Protein AF-0000000087789533 (afdb_homodimer)

pLDDT: mean 82.29, std 18.06, range [19.17, 97.5]

Organism: NCBI:txid27350

Structure (mmCIF, N/CA/C/O backbone):
data_AF-0000000087789533-model_v1
#
loop_
_entity.id
_entity.type
_entity.pdbx_description
1 polymer 'Uncharacterized protein'
#
loop_
_atom_site.group_PDB
_atom_site.id
_atom_site.type_symbol
_atom_site.label_atom_id
_atom_site.label_alt_id
_atom_site.label_comp_id
_atom_site.label_asym_id
_atom_site.label_entity_id
_atom_site.label_seq_id
_atom_site.pdbx_PDB_ins_code
_atom_site.Cartn_x
_atom_site.Cartn_y
_atom_site.Cartn_z
_atom_site.occupancy
_atom_site.B_iso_or_equiv
_atom_site.auth_seq_id
_atom_site.auth_comp_id
_atom_site.auth_asym_id
_atom_site.auth_atom_id
_atom_site.pdbx_PDB_model_num
ATOM 1 N N . MET A 1 1 ? -17.75 6.32 -23.453 1 20.95 1 MET A N 1
ATOM 2 C CA . MET A 1 1 ? -16.672 5.574 -22.828 1 20.95 1 MET A CA 1
ATOM 3 C C . MET A 1 1 ? -16.219 6.242 -21.547 1 20.95 1 MET A C 1
ATOM 5 O O . MET A 1 1 ? -15.828 7.414 -21.547 1 20.95 1 MET A O 1
ATOM 9 N N . GLU A 1 2 ? -17.062 6.059 -20.5 1 22.69 2 GLU A N 1
ATOM 10 C CA . GLU A 1 2 ? -17.016 6.703 -19.203 1 22.69 2 GLU A CA 1
ATOM 11 C C . GLU A 1 2 ? -15.68 6.465 -18.516 1 22.69 2 GLU A C 1
ATOM 13 O O . GLU A 1 2 ? -15.195 5.332 -18.453 1 22.69 2 GLU A O 1
ATOM 18 N N . PHE A 1 3 ? -14.867 7.316 -18.875 1 24.89 3 PHE A N 1
ATOM 19 C CA . PHE A 1 3 ? -13.617 7.277 -18.125 1 24.89 3 PHE A CA 1
ATOM 20 C C . PHE A 1 3 ? -13.891 7.16 -16.625 1 24.89 3 PHE A C 1
ATOM 22 O O . PHE A 1 3 ? -14.5 8.055 -16.031 1 24.89 3 PHE A O 1
ATOM 29 N N . LEU A 1 4 ? -14.625 6.125 -16.25 1 28.64 4 LEU A N 1
ATOM 30 C CA . LEU A 1 4 ? -14.828 5.906 -14.812 1 28.64 4 LEU A CA 1
ATOM 31 C 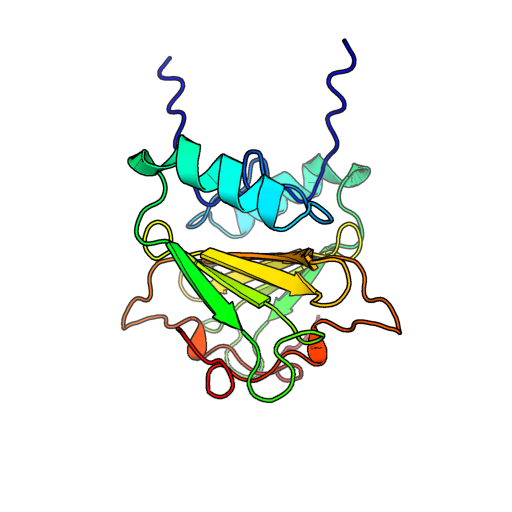C . LEU A 1 4 ? -13.547 6.172 -14.039 1 28.64 4 LEU A C 1
ATOM 33 O O . LEU A 1 4 ? -12.531 5.5 -14.25 1 28.64 4 LEU A O 1
ATOM 37 N N . LEU A 1 5 ? -13.219 7.371 -14.039 1 30.09 5 LEU A N 1
ATOM 38 C CA . LEU A 1 5 ? -12.211 7.762 -13.055 1 30.09 5 LEU A CA 1
ATOM 39 C C . LEU A 1 5 ? -12.336 6.918 -11.789 1 30.09 5 LEU A C 1
ATOM 41 O O . LEU A 1 5 ? -13.273 7.09 -11.016 1 30.09 5 LEU A O 1
ATOM 45 N N . ASN A 1 6 ? -12.688 5.652 -11.914 1 34.53 6 ASN A N 1
ATOM 46 C CA . ASN A 1 6 ? -12.875 5.047 -10.602 1 34.53 6 ASN A CA 1
ATOM 47 C C . ASN A 1 6 ? -11.742 5.414 -9.648 1 34.53 6 ASN A C 1
ATOM 49 O O . ASN A 1 6 ? -10.578 5.172 -9.938 1 34.53 6 ASN A O 1
ATOM 53 N N . PRO A 1 7 ? -11.719 6.543 -9.102 1 39.47 7 PRO A N 1
ATOM 54 C CA . PRO A 1 7 ? -10.789 6.926 -8.039 1 39.47 7 PRO A CA 1
ATOM 55 C C . PRO A 1 7 ? -10.062 5.727 -7.426 1 39.47 7 PRO A C 1
ATOM 57 O O . PRO A 1 7 ? -9.555 5.812 -6.305 1 39.47 7 PRO A O 1
ATOM 60 N N . GLY A 1 8 ? -10.25 4.523 -7.934 1 41.25 8 GLY A N 1
ATOM 61 C CA . GLY A 1 8 ? -9.969 3.232 -7.324 1 41.25 8 GLY A CA 1
ATOM 62 C C . GLY A 1 8 ? -8.516 3.064 -6.922 1 41.25 8 GLY A C 1
ATOM 63 O O . GLY A 1 8 ? -7.648 3.82 -7.367 1 41.25 8 GLY A O 1
ATOM 64 N N . HIS A 1 9 ? -8.336 2.516 -5.805 1 51.09 9 HIS A N 1
ATOM 65 C CA . HIS A 1 9 ? -7.316 1.866 -4.992 1 51.09 9 HIS A CA 1
ATOM 66 C C . HIS A 1 9 ? -6.492 0.885 -5.816 1 51.09 9 HIS A C 1
ATOM 68 O O . HIS A 1 9 ? -6.77 -0.316 -5.824 1 51.09 9 HIS A O 1
ATOM 74 N N . SER A 1 10 ? -5.941 1.435 -6.992 1 57.19 10 SER A N 1
ATOM 75 C CA . SER A 1 10 ? -5.199 0.506 -7.84 1 57.19 10 SER A CA 1
ATOM 76 C C . SER A 1 10 ? -3.725 0.889 -7.922 1 57.19 10 SER A C 1
ATOM 78 O O . SER A 1 10 ? -3.367 2.049 -7.711 1 57.19 10 SER A O 1
ATOM 80 N N . LEU A 1 11 ? -2.932 -0.009 -7.734 1 64.94 11 LEU A N 1
ATOM 81 C CA . LEU A 1 11 ? -1.551 0.104 -8.195 1 64.94 11 LEU A CA 1
ATOM 82 C C . LEU A 1 11 ? -1.441 -0.226 -9.68 1 64.94 11 LEU A C 1
ATOM 84 O O . LEU A 1 11 ? -1.339 -1.396 -10.047 1 64.94 11 LEU A O 1
ATOM 88 N N . GLY A 1 12 ? -1.402 0.784 -10.484 1 72.38 12 GLY A N 1
ATOM 89 C CA . GLY A 1 12 ? -1.452 0.501 -11.914 1 72.38 12 GLY A CA 1
ATOM 90 C C . GLY A 1 12 ? -2.736 -0.184 -12.336 1 72.38 12 GLY A C 1
ATOM 91 O O . GLY A 1 12 ? -3.832 0.295 -12.039 1 72.38 12 GLY A O 1
ATOM 92 N N . PRO A 1 13 ? -2.541 -1.325 -13.055 1 80 13 PRO A N 1
ATOM 93 C CA . PRO A 1 13 ? -3.697 -2.082 -13.547 1 80 13 PRO A CA 1
ATOM 94 C C . PRO A 1 13 ? -4.293 -3 -12.477 1 80 13 PRO A C 1
ATOM 96 O O . PRO A 1 13 ? -5.336 -3.617 -12.703 1 80 13 PRO A O 1
ATOM 99 N N . ILE A 1 14 ? -3.727 -3.076 -11.359 1 88.19 14 ILE A N 1
ATOM 100 C CA . ILE A 1 14 ? -4.156 -4 -10.312 1 88.19 14 ILE A CA 1
ATOM 101 C C . ILE A 1 14 ? -5.133 -3.299 -9.375 1 88.19 14 ILE A C 1
ATOM 103 O O . ILE A 1 14 ? -4.844 -2.217 -8.859 1 88.19 14 ILE A O 1
ATOM 107 N N . LYS A 1 15 ? -6.23 -3.986 -9.094 1 87.12 15 LYS A N 1
ATOM 108 C CA . LYS A 1 15 ? -7.285 -3.404 -8.273 1 87.12 15 LYS A CA 1
ATOM 109 C C . LYS A 1 15 ? -7.562 -4.266 -7.043 1 87.12 15 LYS A C 1
ATOM 111 O O . LYS A 1 15 ? -7.457 -5.496 -7.105 1 87.12 15 LYS A O 1
ATOM 116 N N . LEU A 1 16 ? -7.973 -3.578 -5.934 1 90.44 16 LEU A N 1
ATOM 117 C CA . LEU A 1 16 ? -8.398 -4.32 -4.754 1 90.44 16 LEU A CA 1
ATOM 118 C C . LEU A 1 16 ? -9.57 -5.242 -5.09 1 90.44 16 LEU A C 1
ATOM 120 O O . LEU A 1 16 ? -10.406 -4.906 -5.93 1 90.44 16 LEU A O 1
ATOM 124 N N . GLY A 1 17 ? -9.578 -6.305 -4.473 1 90.88 17 GLY A N 1
ATOM 125 C CA . GLY A 1 17 ? -10.625 -7.273 -4.73 1 90.88 17 GLY A CA 1
ATOM 126 C C . GLY A 1 17 ? -10.336 -8.172 -5.918 1 90.88 17 GLY A C 1
ATOM 127 O O . GLY A 1 17 ? -11.047 -9.141 -6.16 1 90.88 17 GLY A O 1
ATOM 128 N N . SER A 1 18 ? -9.344 -7.891 -6.703 1 93.31 18 SER A N 1
ATOM 129 C CA . SER A 1 18 ? -8.953 -8.734 -7.828 1 93.31 18 SER A CA 1
ATOM 130 C C . SER A 1 18 ? -8.531 -10.125 -7.352 1 93.31 18 SER A C 1
ATOM 132 O O . SER A 1 18 ? -8.078 -10.289 -6.219 1 93.31 18 SER A O 1
ATOM 134 N N . LEU A 1 19 ? -8.609 -11.109 -8.195 1 96.75 19 LEU A N 1
ATOM 135 C CA . LEU A 1 19 ? -8.227 -12.484 -7.883 1 96.75 19 LEU A CA 1
ATOM 136 C C . LEU A 1 19 ? -6.723 -12.68 -8.047 1 96.75 19 LEU A C 1
ATOM 138 O O . LEU A 1 19 ? -6.105 -12.07 -8.922 1 96.75 19 LEU A O 1
ATOM 142 N N . LEU A 1 20 ? -6.215 -13.562 -7.316 1 97.44 20 LEU A N 1
ATOM 143 C CA . LEU A 1 20 ? -4.781 -13.844 -7.355 1 97.44 20 LEU A CA 1
ATOM 144 C C . LEU A 1 20 ? -4.336 -14.18 -8.773 1 97.44 20 LEU A C 1
ATOM 146 O O . LEU A 1 20 ? -3.338 -13.641 -9.258 1 97.44 20 LEU A O 1
ATOM 150 N N . TRP A 1 21 ? -5.039 -15.07 -9.438 1 96.69 21 TRP A N 1
ATOM 151 C CA . TRP A 1 21 ? -4.621 -15.5 -10.766 1 96.69 21 TRP A CA 1
ATOM 152 C C . TRP A 1 21 ? -4.582 -14.32 -11.734 1 96.69 21 TRP A C 1
ATOM 154 O O . TRP A 1 21 ? -3.691 -14.234 -12.586 1 96.69 21 TRP A O 1
ATOM 164 N N . ASN A 1 22 ? -5.605 -13.422 -11.664 1 96.62 22 ASN A N 1
ATOM 165 C CA . ASN A 1 22 ? -5.613 -12.219 -12.5 1 96.62 22 ASN A CA 1
ATOM 166 C C . ASN A 1 22 ? -4.379 -11.359 -12.258 1 96.62 22 ASN A C 1
ATOM 168 O O . ASN A 1 22 ? -3.723 -10.93 -13.211 1 96.62 22 ASN A O 1
ATOM 172 N N . VAL A 1 23 ? -4.059 -11.156 -11 1 95.56 23 VAL A N 1
ATOM 173 C CA . VAL A 1 23 ? -2.92 -10.32 -10.633 1 95.56 23 VAL A CA 1
ATOM 174 C C . VAL A 1 23 ? -1.624 -10.984 -11.094 1 95.56 23 VAL A C 1
ATOM 176 O O . VAL A 1 23 ? -0.728 -10.312 -11.609 1 95.56 23 VAL A O 1
ATOM 179 N N . LEU A 1 24 ? -1.539 -12.281 -10.914 1 96.69 24 LEU A N 1
ATOM 180 C CA . LEU A 1 24 ? -0.353 -13 -11.367 1 96.69 24 LEU A CA 1
ATOM 181 C C . LEU A 1 24 ? -0.191 -12.875 -12.883 1 96.69 24 LEU A C 1
ATOM 183 O O . LEU A 1 24 ? 0.924 -12.703 -13.375 1 96.69 24 LEU A O 1
ATOM 187 N N . SER A 1 25 ? -1.293 -12.953 -13.602 1 96.5 25 SER A N 1
ATOM 188 C CA . SER A 1 25 ? -1.251 -12.812 -15.055 1 96.5 25 SER A CA 1
ATOM 189 C C . SER A 1 25 ? -0.737 -11.438 -15.469 1 96.5 25 SER A C 1
ATOM 191 O O . SER A 1 25 ? 0.073 -11.32 -16.391 1 96.5 25 SER A O 1
ATOM 193 N N . ILE A 1 26 ? -1.222 -10.43 -14.812 1 92.75 26 ILE A N 1
ATOM 194 C CA . ILE A 1 26 ? -0.792 -9.062 -15.07 1 92.75 26 ILE A CA 1
ATOM 195 C C . ILE A 1 26 ? 0.706 -8.93 -14.805 1 92.75 26 ILE A C 1
ATOM 197 O O . ILE A 1 26 ? 1.441 -8.359 -15.609 1 92.75 26 ILE A O 1
ATOM 201 N N . LEU A 1 27 ? 1.169 -9.453 -13.664 1 92.94 27 LEU A N 1
ATOM 202 C CA . LEU A 1 27 ? 2.568 -9.344 -13.266 1 92.94 27 LEU A CA 1
ATOM 203 C C . LEU A 1 27 ? 3.471 -10.109 -14.227 1 92.94 27 LEU A C 1
ATOM 205 O O . LEU A 1 27 ? 4.594 -9.688 -14.5 1 92.94 27 LEU A O 1
ATOM 209 N N . ARG A 1 28 ? 2.963 -11.266 -14.648 1 94.44 28 ARG A N 1
ATOM 210 C CA . ARG A 1 28 ? 3.715 -12.047 -15.633 1 94.44 28 ARG A CA 1
ATOM 211 C C . ARG A 1 28 ? 3.898 -11.258 -16.922 1 94.44 28 ARG A C 1
ATOM 213 O O . ARG A 1 28 ? 4.953 -11.336 -17.562 1 94.44 28 ARG A O 1
ATOM 220 N N . ALA A 1 29 ? 2.889 -10.555 -17.328 1 93 29 ALA A N 1
ATOM 221 C CA . ALA A 1 29 ? 2.957 -9.734 -18.547 1 93 29 ALA A CA 1
ATOM 222 C C . ALA A 1 29 ? 3.844 -8.508 -18.328 1 93 29 ALA A C 1
ATOM 224 O O . ALA A 1 29 ? 4.41 -7.965 -19.266 1 93 29 ALA A O 1
ATOM 225 N N . ALA A 1 30 ? 3.943 -8.102 -17.094 1 89.69 30 ALA A N 1
ATOM 226 C CA . ALA A 1 30 ? 4.707 -6.906 -16.734 1 89.69 30 ALA A CA 1
ATOM 227 C C . ALA A 1 30 ? 6.102 -7.273 -16.234 1 89.69 30 ALA A C 1
ATOM 229 O O . ALA A 1 30 ? 6.633 -6.629 -15.328 1 89.69 30 ALA A O 1
ATOM 230 N N . GLN A 1 31 ? 6.711 -8.25 -16.734 1 89.81 31 GLN A N 1
ATOM 231 C CA . GLN A 1 31 ? 7.984 -8.766 -16.25 1 89.81 31 GLN A CA 1
ATOM 232 C C . GLN A 1 31 ? 9.102 -7.734 -16.422 1 89.81 31 GLN A C 1
ATOM 234 O O . GLN A 1 31 ? 10.078 -7.742 -15.672 1 89.81 31 GLN A O 1
ATOM 239 N N . ALA A 1 32 ? 8.992 -6.871 -17.344 1 88.5 32 ALA A N 1
ATOM 240 C CA . ALA A 1 32 ? 10 -5.844 -17.594 1 88.5 32 ALA A CA 1
ATOM 241 C C . ALA A 1 32 ? 9.992 -4.785 -16.5 1 88.5 32 ALA A C 1
ATOM 243 O O . ALA A 1 32 ? 11.023 -4.184 -16.203 1 88.5 32 ALA A O 1
ATOM 244 N N . THR A 1 33 ? 8.883 -4.559 -15.852 1 84.44 33 THR A N 1
ATOM 245 C CA . THR A 1 33 ? 8.734 -3.471 -14.891 1 84.44 33 THR A CA 1
ATOM 246 C C . THR A 1 33 ? 8.703 -4.016 -13.461 1 84.44 33 THR A C 1
ATOM 248 O O . THR A 1 33 ? 9.055 -3.307 -12.516 1 84.44 33 THR A O 1
ATOM 251 N N . CYS A 1 34 ? 8.32 -5.219 -13.375 1 88.19 34 CYS A N 1
ATOM 252 C CA . CYS A 1 34 ? 8.273 -5.879 -12.078 1 88.19 34 CYS A CA 1
ATOM 253 C C . CYS A 1 34 ? 9.156 -7.117 -12.062 1 88.19 34 CYS A C 1
ATOM 255 O O . CYS A 1 34 ? 8.875 -8.094 -12.758 1 88.19 34 CYS A O 1
ATOM 257 N N . LYS A 1 35 ? 10.094 -7.008 -11.273 1 89.88 35 LYS A N 1
ATOM 258 C CA . LYS A 1 35 ? 11.031 -8.125 -11.227 1 89.88 35 LYS A CA 1
ATOM 259 C C . LYS A 1 35 ? 10.969 -8.844 -9.883 1 89.88 35 LYS A C 1
ATOM 261 O O . LYS A 1 35 ? 10.648 -8.234 -8.859 1 89.88 35 LYS A O 1
ATOM 266 N N . HIS A 1 36 ? 11.273 -10.094 -9.844 1 91.62 36 HIS A N 1
ATOM 267 C CA . HIS A 1 36 ? 11.43 -10.938 -8.664 1 91.62 36 HIS A CA 1
ATOM 268 C C . HIS A 1 36 ? 10.141 -11 -7.852 1 91.62 36 HIS A C 1
ATOM 270 O O . HIS A 1 36 ? 10.094 -10.508 -6.719 1 91.62 36 HIS A O 1
ATOM 276 N N . VAL A 1 37 ? 9.227 -11.523 -8.438 1 93 37 VAL A N 1
ATOM 277 C CA . VAL A 1 37 ? 7.93 -11.711 -7.789 1 93 37 VAL A CA 1
ATOM 278 C C . VAL A 1 37 ? 7.93 -13.016 -7 1 93 37 VAL A C 1
ATOM 280 O O . VAL A 1 37 ? 8.219 -14.078 -7.551 1 93 37 VAL A O 1
ATOM 283 N N . GLN A 1 38 ? 7.688 -12.984 -5.699 1 94.31 38 GLN A N 1
ATOM 284 C CA . GLN A 1 38 ? 7.629 -14.156 -4.828 1 94.31 38 GLN A CA 1
ATOM 285 C C . GLN A 1 38 ? 6.246 -14.312 -4.207 1 94.31 38 GLN A C 1
ATOM 287 O O . GLN A 1 38 ? 5.617 -13.32 -3.816 1 94.31 38 GLN A O 1
ATOM 292 N N . LEU A 1 39 ? 5.812 -15.438 -4.141 1 94.69 39 LEU A N 1
ATOM 293 C CA . LEU A 1 39 ? 4.523 -15.766 -3.533 1 94.69 39 LEU A CA 1
ATOM 294 C C . LEU A 1 39 ? 4.711 -16.547 -2.24 1 94.69 39 LEU A C 1
ATOM 296 O O . LEU A 1 39 ? 5.438 -17.547 -2.217 1 94.69 39 LEU A O 1
ATOM 300 N N . PHE A 1 40 ? 4.098 -16.125 -1.114 1 94.06 40 PHE A N 1
ATOM 301 C CA . PHE A 1 40 ? 4.18 -16.766 0.196 1 94.06 40 PHE A CA 1
ATOM 302 C C . PHE A 1 40 ? 2.797 -17.172 0.689 1 94.06 40 PHE A C 1
ATOM 304 O O . PHE A 1 40 ? 1.805 -16.5 0.393 1 94.06 40 PHE A O 1
ATOM 311 N N . TRP A 1 41 ? 2.83 -18.234 1.414 1 91.5 41 TRP A N 1
ATOM 312 C CA . TRP A 1 41 ? 1.604 -18.703 2.057 1 91.5 41 TRP A CA 1
ATOM 313 C C . TRP A 1 41 ? 1.729 -18.641 3.576 1 91.5 41 TRP A C 1
ATOM 315 O O . TRP A 1 41 ? 2.824 -18.797 4.121 1 91.5 41 TRP A O 1
ATOM 325 N N . GLU A 1 42 ? 0.605 -18.281 4.211 1 89.38 42 GLU A N 1
ATOM 326 C CA . GLU A 1 42 ? 0.594 -18.328 5.672 1 89.38 42 GLU A CA 1
ATOM 327 C C . GLU A 1 42 ? 0.901 -19.719 6.184 1 89.38 42 GLU A C 1
ATOM 329 O O . GLU A 1 42 ? 0.304 -20.703 5.73 1 89.38 42 GLU A O 1
ATOM 334 N N . ALA A 1 43 ? 1.81 -19.719 7.18 1 85.62 43 ALA A N 1
ATOM 335 C CA . ALA A 1 43 ? 2.191 -21.016 7.727 1 85.62 43 ALA A CA 1
ATOM 336 C C . ALA A 1 43 ? 1.021 -21.672 8.461 1 85.62 43 ALA A C 1
ATOM 338 O O . ALA A 1 43 ? 0.279 -21 9.18 1 85.62 43 ALA A O 1
ATOM 339 N N . GLY A 1 44 ? 0.744 -22.859 8.305 1 82.12 44 GLY A N 1
ATOM 340 C CA . GLY A 1 44 ? -0.242 -23.625 9.047 1 82.12 44 GLY A CA 1
ATOM 341 C C . GLY A 1 44 ? -1.602 -23.672 8.375 1 82.12 44 GLY A C 1
ATOM 342 O O . GLY A 1 44 ? -2.416 -24.547 8.648 1 82.12 44 GLY A O 1
ATOM 343 N N . LYS A 1 45 ? -1.994 -22.641 7.625 1 84.38 45 LYS A N 1
ATOM 344 C CA . LYS A 1 45 ? -3.275 -22.594 6.926 1 84.38 45 LYS A CA 1
ATOM 345 C C . LYS A 1 45 ? -3.082 -22.281 5.445 1 84.38 45 LYS A C 1
ATOM 347 O O . LYS A 1 45 ? -3.598 -21.297 4.938 1 84.38 45 LYS A O 1
ATOM 352 N N . PRO A 1 46 ? -2.496 -23.188 4.691 1 80.56 46 PRO A N 1
ATOM 353 C CA . PRO A 1 46 ? -2.139 -22.891 3.305 1 80.56 46 PRO A CA 1
ATOM 354 C C . PRO A 1 46 ? -3.357 -22.797 2.389 1 80.56 46 PRO A C 1
ATOM 356 O O . PRO A 1 46 ? -3.318 -22.078 1.38 1 80.56 46 PRO A O 1
ATOM 359 N N . ALA A 1 47 ? -4.348 -23.5 2.781 1 82.12 47 ALA A N 1
ATOM 360 C CA . ALA A 1 47 ? -5.508 -23.531 1.892 1 82.12 47 ALA A CA 1
ATOM 361 C C . ALA A 1 47 ? -6.457 -22.375 2.188 1 82.12 47 ALA A C 1
ATOM 363 O O . ALA A 1 47 ? -7.191 -21.922 1.304 1 82.12 47 ALA A O 1
ATOM 364 N N . THR A 1 48 ? -6.426 -21.828 3.414 1 89.44 48 THR A N 1
ATOM 365 C CA . THR A 1 48 ? -7.449 -20.875 3.811 1 89.44 48 THR A CA 1
ATOM 366 C C . THR A 1 48 ? -6.809 -19.594 4.355 1 89.44 48 THR A C 1
ATOM 368 O O . THR A 1 48 ? -7.488 -18.578 4.539 1 89.44 48 THR A O 1
ATOM 371 N N . GLY A 1 49 ? -5.59 -19.719 4.531 1 91.19 49 GLY A N 1
ATOM 372 C CA . GLY A 1 49 ? -4.895 -18.578 5.117 1 91.19 49 GLY A CA 1
ATOM 373 C C . GLY A 1 49 ? -4.535 -17.516 4.098 1 91.19 49 GLY A C 1
ATOM 374 O O . GLY A 1 49 ? -4.871 -17.641 2.918 1 91.19 49 GLY A O 1
ATOM 375 N N . TYR A 1 50 ? -3.871 -16.469 4.562 1 93.62 50 TYR A N 1
ATOM 376 C CA . TYR A 1 50 ? -3.49 -15.352 3.705 1 93.62 50 TYR A CA 1
ATOM 377 C C . TYR A 1 50 ? -2.387 -15.758 2.736 1 93.62 50 TYR A C 1
ATOM 379 O O . TYR A 1 50 ? -1.607 -16.672 3.021 1 93.62 50 TYR A O 1
ATOM 387 N N . LEU A 1 51 ? -2.373 -15.172 1.58 1 94.75 51 LEU A N 1
ATOM 388 C CA . LEU A 1 51 ? -1.298 -15.258 0.598 1 94.75 51 LEU A CA 1
ATOM 389 C C . LEU A 1 51 ? -0.607 -13.906 0.428 1 94.75 51 LEU A C 1
ATOM 391 O O . LEU A 1 51 ? -1.271 -12.875 0.347 1 94.75 51 LEU A O 1
ATOM 395 N N . LEU A 1 52 ? 0.631 -13.961 0.463 1 95.19 52 LEU A N 1
ATOM 396 C CA . LEU A 1 52 ? 1.406 -12.734 0.342 1 95.19 52 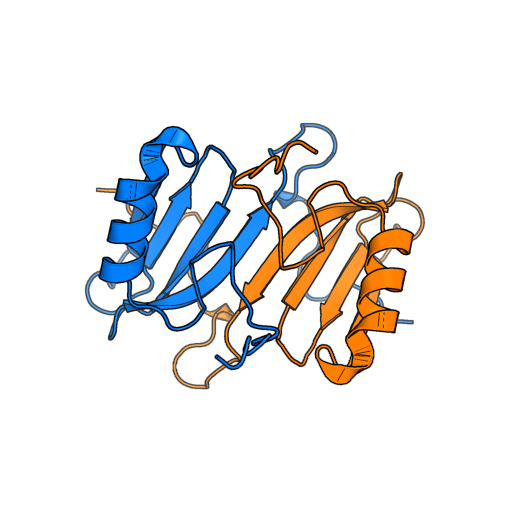LEU A CA 1
ATOM 397 C C . LEU A 1 52 ? 2.287 -12.766 -0.903 1 95.19 52 LEU A C 1
ATOM 399 O O . LEU A 1 52 ? 3.084 -13.688 -1.081 1 95.19 52 LEU A O 1
ATOM 403 N N . LEU A 1 53 ? 2.125 -11.82 -1.784 1 95.31 53 LEU A N 1
ATOM 404 C CA . LEU A 1 53 ? 2.973 -11.633 -2.957 1 95.31 53 LEU A CA 1
ATOM 405 C C . LEU A 1 53 ? 3.926 -10.461 -2.76 1 95.31 53 LEU A C 1
ATOM 407 O O . LEU A 1 53 ? 3.498 -9.367 -2.398 1 95.31 53 LEU A O 1
ATOM 411 N N . ILE A 1 54 ? 5.172 -10.625 -2.947 1 93.25 54 ILE A N 1
ATOM 412 C CA . ILE A 1 54 ? 6.18 -9.594 -2.74 1 93.25 54 ILE A CA 1
ATOM 413 C C . ILE A 1 54 ? 6.984 -9.391 -4.02 1 93.25 54 ILE A C 1
ATOM 415 O O . ILE A 1 54 ? 7.395 -10.359 -4.664 1 93.25 54 ILE A O 1
ATOM 419 N N . THR A 1 55 ? 7.121 -8.195 -4.406 1 91.56 55 THR A N 1
ATOM 420 C CA . THR A 1 55 ? 8.031 -7.848 -5.492 1 91.56 55 THR A CA 1
ATOM 421 C C . THR A 1 55 ? 9.242 -7.082 -4.961 1 91.56 55 THR A C 1
ATOM 423 O O . THR A 1 55 ? 9.133 -6.348 -3.977 1 91.56 55 THR A O 1
ATOM 426 N N . THR A 1 56 ? 10.391 -7.234 -5.508 1 89.12 56 THR A N 1
ATOM 427 C CA . THR A 1 56 ? 11.609 -6.582 -5.043 1 89.12 56 THR A CA 1
ATOM 428 C C . THR A 1 56 ? 11.859 -5.289 -5.816 1 89.12 56 THR A C 1
ATOM 430 O O . THR A 1 56 ? 12.375 -4.316 -5.262 1 89.12 56 THR A O 1
ATOM 433 N N . SER A 1 57 ? 11.445 -5.316 -7.137 1 85.94 57 SER A N 1
ATOM 434 C CA . SER A 1 57 ? 11.664 -4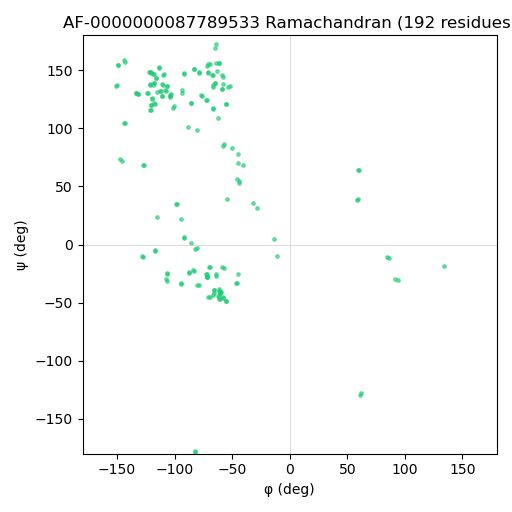.152 -7.984 1 85.94 57 SER A CA 1
ATOM 435 C C . SER A 1 57 ? 10.508 -3.941 -8.953 1 85.94 57 SER A C 1
ATOM 437 O O . SER A 1 57 ? 10.406 -4.629 -9.969 1 85.94 57 SER A O 1
ATOM 439 N N . PRO A 1 58 ? 9.773 -2.908 -8.508 1 83.19 58 PRO A N 1
ATOM 440 C CA . PRO A 1 58 ? 9.773 -2.09 -7.293 1 83.19 58 PRO A CA 1
ATOM 441 C C . PRO A 1 58 ? 9.312 -2.865 -6.059 1 83.19 58 PRO A C 1
ATOM 443 O O . PRO A 1 58 ? 8.625 -3.881 -6.188 1 83.19 58 PRO A O 1
ATOM 446 N N . PRO A 1 59 ? 9.742 -2.412 -4.867 1 89.06 59 PRO A N 1
ATOM 447 C CA . PRO A 1 59 ? 9.289 -3.096 -3.656 1 89.06 59 PRO A CA 1
ATOM 448 C C . PRO A 1 59 ? 7.789 -2.926 -3.41 1 89.06 59 PRO A C 1
ATOM 450 O O . PRO A 1 59 ? 7.316 -1.805 -3.213 1 89.06 59 PRO A O 1
ATOM 453 N N . ALA A 1 60 ? 7.105 -3.994 -3.434 1 91.12 60 ALA A N 1
ATOM 454 C CA . ALA A 1 60 ? 5.656 -3.963 -3.242 1 91.12 60 ALA A CA 1
ATOM 455 C C . ALA A 1 60 ? 5.164 -5.242 -2.568 1 91.12 60 ALA A C 1
ATOM 457 O O . ALA A 1 60 ? 5.82 -6.285 -2.652 1 91.12 60 ALA A O 1
ATOM 458 N N . ARG A 1 61 ? 4.051 -5.082 -1.913 1 92.94 61 ARG A N 1
ATOM 459 C CA . ARG A 1 61 ? 3.404 -6.211 -1.254 1 92.94 61 ARG A CA 1
ATOM 460 C C . ARG A 1 61 ? 1.912 -6.246 -1.561 1 92.94 61 ARG A C 1
ATOM 462 O O . ARG A 1 61 ? 1.227 -5.227 -1.445 1 92.94 61 ARG A O 1
ATOM 469 N N . LEU A 1 62 ? 1.46 -7.371 -1.947 1 94.5 62 LEU A N 1
ATOM 470 C CA . LEU A 1 62 ? 0.047 -7.625 -2.207 1 94.5 62 LEU A CA 1
ATOM 471 C C . LEU A 1 62 ? -0.477 -8.75 -1.32 1 94.5 62 LEU A C 1
ATOM 473 O O . LEU A 1 62 ? 0.026 -9.875 -1.373 1 94.5 62 LEU A O 1
ATOM 477 N N . LEU A 1 63 ? -1.466 -8.438 -0.517 1 94.56 63 LEU A N 1
ATOM 478 C CA . LEU A 1 63 ? -2.043 -9.406 0.402 1 94.56 63 LEU A CA 1
ATOM 479 C C . LEU A 1 63 ? -3.381 -9.922 -0.122 1 94.56 63 LEU A C 1
ATOM 481 O O . LEU A 1 63 ? -4.25 -9.133 -0.495 1 94.56 63 LEU A O 1
ATOM 485 N N . PHE A 1 64 ? -3.494 -11.242 -0.146 1 94.88 64 PHE A N 1
ATOM 486 C CA . PHE A 1 64 ? -4.727 -11.875 -0.601 1 94.88 64 PHE A CA 1
ATOM 487 C C . PHE A 1 64 ? -5.348 -12.711 0.511 1 94.88 64 PHE A C 1
ATOM 489 O O . PHE A 1 64 ? -4.633 -13.312 1.313 1 94.88 64 PHE A O 1
ATOM 496 N N . GLU A 1 65 ? -6.645 -12.75 0.516 1 92.75 65 GLU A N 1
ATOM 497 C CA . GLU A 1 65 ? -7.32 -13.695 1.402 1 92.75 65 GLU A CA 1
ATOM 498 C C . GLU A 1 65 ? -7.309 -15.102 0.818 1 92.75 65 GLU A C 1
ATOM 500 O O . GLU A 1 65 ? -7.281 -15.273 -0.402 1 92.75 65 GLU A O 1
ATOM 505 N N . GLY A 1 66 ? -7.25 -16.078 1.57 1 92.69 66 GLY A N 1
ATOM 506 C CA . GLY A 1 66 ? -7.004 -17.438 1.151 1 92.69 66 GLY A CA 1
ATOM 507 C C . GLY A 1 66 ? -8.227 -18.125 0.571 1 92.69 66 GLY A C 1
ATOM 508 O O . GLY A 1 66 ? -8.125 -18.922 -0.354 1 92.69 66 GLY A O 1
ATOM 509 N N . VAL A 1 67 ? -9.375 -17.859 1.037 1 91.38 67 VAL A N 1
ATOM 510 C CA . VAL A 1 67 ? -10.57 -18.625 0.678 1 91.38 67 VAL A CA 1
ATOM 511 C C . VAL A 1 67 ? -10.953 -18.328 -0.771 1 91.38 67 VAL A C 1
ATOM 513 O O . VAL A 1 67 ? -11.141 -19.25 -1.569 1 91.38 67 VAL A O 1
ATOM 516 N N . HIS A 1 68 ? -10.969 -17.141 -1.228 1 93.31 68 HIS A N 1
ATOM 5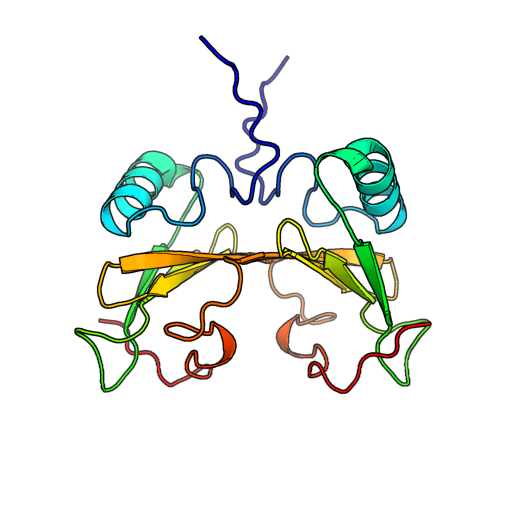17 C CA . HIS A 1 68 ? -11.359 -16.75 -2.578 1 93.31 68 HIS A CA 1
ATOM 518 C C . HIS A 1 68 ? -10.188 -16.109 -3.328 1 93.31 68 HIS A C 1
ATOM 520 O O . HIS A 1 68 ? -10.336 -15.711 -4.484 1 93.31 68 HIS A O 1
ATOM 526 N N . GLN A 1 69 ? -9 -15.953 -2.469 1 94.69 69 GLN A N 1
ATOM 527 C CA . GLN A 1 69 ? -7.758 -15.453 -3.049 1 94.69 69 GLN A CA 1
ATOM 528 C C . GLN A 1 69 ? -7.957 -14.078 -3.678 1 94.69 69 GLN A C 1
ATOM 530 O O . GLN A 1 69 ? -7.477 -13.82 -4.785 1 94.69 69 GLN A O 1
ATOM 535 N N . ARG A 1 70 ? -8.727 -13.336 -3.008 1 94.5 70 ARG A N 1
ATOM 536 C CA . ARG A 1 70 ? -8.977 -11.961 -3.428 1 94.5 70 ARG A CA 1
ATOM 537 C C . ARG A 1 70 ? -7.996 -11 -2.766 1 94.5 70 ARG A C 1
ATOM 539 O O . ARG A 1 70 ? -7.633 -11.18 -1.602 1 94.5 70 ARG A O 1
ATOM 546 N N . LEU A 1 71 ? -7.668 -9.945 -3.531 1 94.25 71 LEU A N 1
ATOM 547 C CA . LEU A 1 71 ? -6.691 -8.953 -3.09 1 94.25 71 LEU A CA 1
ATOM 548 C C . LEU A 1 71 ? -7.27 -8.078 -1.982 1 94.25 71 LEU A C 1
ATOM 550 O O . LEU A 1 71 ? -8.328 -7.473 -2.15 1 94.25 71 LEU A O 1
ATOM 554 N N . LEU A 1 72 ? -6.59 -8.016 -0.857 1 93.31 72 LEU A N 1
ATOM 555 C CA . LEU A 1 72 ? -7.074 -7.285 0.308 1 93.31 72 LEU A CA 1
ATOM 556 C C . LEU A 1 72 ? -6.277 -6 0.511 1 93.31 72 LEU A C 1
ATOM 558 O O . LEU A 1 72 ? -6.805 -5.012 1.024 1 93.31 72 LEU A O 1
ATOM 562 N N . LEU A 1 73 ? -5.039 -6.051 0.104 1 93 73 LEU A N 1
ATOM 563 C CA . LEU A 1 73 ? -4.148 -4.941 0.422 1 93 73 LEU A CA 1
ATOM 564 C C . LEU A 1 73 ? -3.068 -4.789 -0.644 1 93 73 LEU A C 1
ATOM 566 O O . LEU A 1 73 ? -2.496 -5.781 -1.102 1 93 73 LEU A O 1
ATOM 570 N N . ILE A 1 74 ? -2.771 -3.611 -1.061 1 92.88 74 ILE A N 1
ATOM 571 C CA . ILE A 1 74 ? -1.664 -3.236 -1.934 1 92.88 74 ILE A CA 1
ATOM 572 C C . ILE A 1 74 ? -0.75 -2.25 -1.211 1 92.88 74 ILE A C 1
ATOM 574 O O . ILE A 1 74 ? -1.208 -1.223 -0.706 1 92.88 74 ILE A O 1
ATOM 578 N N . GLU A 1 75 ? 0.477 -2.568 -1.151 1 92.81 75 GLU A N 1
ATOM 579 C CA . GLU A 1 75 ? 1.458 -1.697 -0.512 1 92.81 75 GLU A CA 1
ATOM 580 C C . GLU A 1 75 ? 2.686 -1.505 -1.397 1 92.81 75 GLU A C 1
ATOM 582 O O . GLU A 1 75 ? 3.232 -2.475 -1.929 1 92.81 75 GLU A O 1
ATOM 587 N N . ALA A 1 76 ? 3.062 -0.303 -1.589 1 92 76 ALA A N 1
ATOM 588 C CA . ALA A 1 76 ? 4.312 0.072 -2.246 1 92 76 ALA A CA 1
ATOM 589 C C . ALA A 1 76 ? 5.184 0.922 -1.325 1 92 76 ALA A C 1
ATOM 591 O O . ALA A 1 76 ? 4.676 1.789 -0.609 1 92 76 ALA A O 1
ATOM 592 N N . HIS A 1 77 ? 6.434 0.632 -1.339 1 91.44 77 HIS A N 1
ATOM 593 C CA . HIS A 1 77 ? 7.301 1.401 -0.453 1 91.44 77 HIS A CA 1
ATOM 594 C C . HIS A 1 77 ? 8.656 1.659 -1.099 1 91.44 77 HIS A C 1
ATOM 596 O O . HIS A 1 77 ? 9.016 1.004 -2.08 1 91.44 77 HIS A O 1
ATOM 602 N N . GLN A 1 78 ? 9.242 2.645 -0.584 1 89.31 78 GLN A N 1
ATOM 603 C CA . GLN A 1 78 ? 10.594 2.934 -1.038 1 89.31 78 GLN A CA 1
ATOM 604 C C . GLN A 1 78 ? 11.562 1.837 -0.607 1 89.31 78 GLN A C 1
ATOM 606 O O . GLN A 1 78 ? 11.336 1.156 0.395 1 89.31 78 GLN A O 1
ATOM 611 N N . SER A 1 79 ? 12.516 1.626 -1.469 1 86.44 79 SER A N 1
ATOM 612 C CA . SER A 1 79 ? 13.547 0.671 -1.09 1 86.44 79 SER A CA 1
ATOM 613 C C . SER A 1 79 ? 14.156 1.02 0.266 1 86.44 79 SER A C 1
ATOM 615 O O . SER A 1 79 ? 14.328 2.195 0.591 1 86.44 79 SER A O 1
ATOM 617 N N . PRO A 1 80 ? 14.32 0.029 1.071 1 76.69 80 PRO A N 1
ATOM 618 C CA . PRO A 1 80 ? 14.875 0.279 2.406 1 76.69 80 PRO A CA 1
ATOM 619 C C . PRO A 1 80 ? 16.219 1.009 2.363 1 76.69 80 PRO A C 1
ATOM 621 O O . PRO A 1 80 ? 17.031 0.767 1.464 1 76.69 80 PRO A O 1
ATOM 624 N N . SER A 1 81 ? 16.266 2.137 2.963 1 78.44 81 SER A N 1
ATOM 625 C CA . SER A 1 81 ? 17.516 2.859 3.172 1 78.44 81 SER A CA 1
ATOM 626 C C . SER A 1 81 ? 17.953 2.789 4.629 1 78.44 81 SER A C 1
ATOM 628 O O . SER A 1 81 ? 17.125 2.682 5.531 1 78.44 81 SER A O 1
ATOM 630 N N . PRO A 1 82 ? 19.281 2.533 4.793 1 72.38 82 PRO A N 1
ATOM 631 C CA . PRO A 1 82 ? 19.781 2.418 6.168 1 72.38 82 PRO A CA 1
ATOM 632 C C . PRO A 1 82 ? 19.266 3.539 7.07 1 72.38 82 PRO A C 1
ATOM 634 O O . PRO A 1 82 ? 19.109 3.344 8.281 1 72.38 82 PRO A O 1
ATOM 637 N N . ASP A 1 83 ? 19.047 4.707 6.625 1 68.62 83 ASP A N 1
ATOM 638 C CA . ASP A 1 83 ? 18.703 5.871 7.438 1 68.62 83 ASP A CA 1
ATOM 639 C C . ASP A 1 83 ? 17.203 5.914 7.738 1 68.62 83 ASP A C 1
ATOM 641 O O . ASP A 1 83 ? 16.781 6.59 8.672 1 68.62 83 ASP A O 1
ATOM 645 N N . ARG A 1 84 ? 16.484 5.309 6.996 1 69.12 84 ARG A N 1
ATOM 646 C CA . ARG A 1 84 ? 15.047 5.418 7.191 1 69.12 84 ARG A CA 1
ATOM 647 C C . ARG A 1 84 ? 14.344 4.105 6.855 1 69.12 84 ARG A C 1
ATOM 649 O O . ARG A 1 84 ? 13.586 4.031 5.891 1 69.12 84 ARG A O 1
ATOM 656 N N . PRO A 1 85 ? 14.5 3.029 7.719 1 76.12 85 PRO A N 1
ATOM 657 C CA . PRO A 1 85 ? 13.781 1.78 7.461 1 76.12 85 PRO A CA 1
ATOM 658 C C . PRO A 1 85 ? 12.305 1.861 7.844 1 76.12 85 PRO A C 1
ATOM 660 O O . PRO A 1 85 ? 11.961 2.414 8.891 1 76.12 85 PRO A O 1
ATOM 663 N N . ILE A 1 86 ? 11.43 1.521 6.996 1 84.88 86 ILE A N 1
ATOM 664 C CA . ILE A 1 86 ? 9.992 1.507 7.266 1 84.88 86 ILE A CA 1
ATOM 665 C C . ILE A 1 86 ? 9.695 0.572 8.438 1 84.88 86 ILE A C 1
ATOM 667 O O . ILE A 1 86 ? 8.719 0.765 9.164 1 84.88 86 ILE A O 1
ATOM 671 N N . ALA A 1 87 ? 10.641 -0.286 8.688 1 77.44 87 ALA A N 1
ATOM 672 C CA . ALA A 1 87 ? 10.477 -1.266 9.758 1 77.44 87 ALA A CA 1
ATOM 673 C C . ALA A 1 87 ? 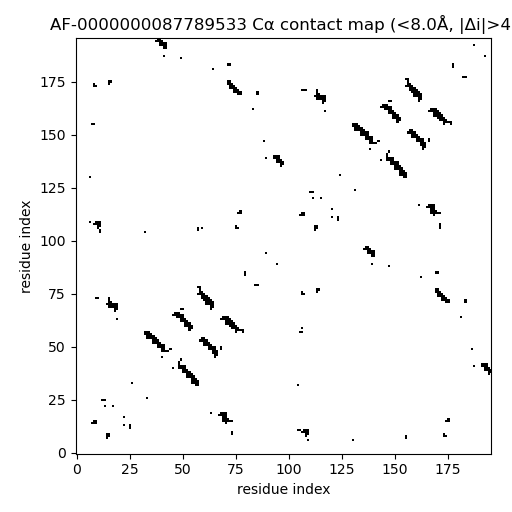10.523 -0.596 11.133 1 77.44 87 ALA A C 1
ATOM 675 O O . ALA A 1 87 ? 10.047 -1.158 12.117 1 77.44 87 ALA A O 1
ATOM 676 N N . THR A 1 88 ? 11.062 0.58 11.18 1 80.88 88 THR A N 1
ATOM 677 C CA . THR A 1 88 ? 11.211 1.271 12.453 1 80.88 88 THR A CA 1
ATOM 678 C C . THR A 1 88 ? 10.008 2.164 12.727 1 80.88 88 THR A C 1
ATOM 680 O O . THR A 1 88 ? 10.008 2.932 13.695 1 80.88 88 THR A O 1
ATOM 683 N N . CYS A 1 89 ? 9.047 2.123 11.969 1 84.25 89 CYS A N 1
ATOM 684 C CA . CYS A 1 89 ? 7.832 2.904 12.172 1 84.25 89 CYS A CA 1
ATOM 685 C C . CYS A 1 89 ? 7.109 2.469 13.438 1 84.25 89 CYS A C 1
ATOM 687 O O . CYS A 1 89 ? 6.992 1.273 13.711 1 84.25 89 CYS A O 1
ATOM 689 N N . PRO A 1 90 ? 6.617 3.381 14.164 1 78.56 90 PRO A N 1
ATOM 690 C CA . PRO A 1 90 ? 5.957 3.053 15.43 1 78.56 90 PRO A CA 1
ATOM 691 C C . PRO A 1 90 ? 4.711 2.191 15.234 1 78.56 90 PRO A C 1
ATOM 693 O O . PRO A 1 90 ? 4.102 2.211 14.164 1 78.56 90 PRO A O 1
ATOM 696 N N . ALA A 1 91 ? 4.473 1.356 16.281 1 75.5 91 ALA A N 1
ATOM 697 C CA . ALA A 1 91 ? 3.248 0.559 16.281 1 75.5 91 ALA A CA 1
ATOM 698 C C . ALA A 1 91 ? 2.012 1.449 16.359 1 75.5 91 ALA A C 1
ATOM 700 O O . ALA A 1 91 ? 2.115 2.635 16.688 1 75.5 91 ALA A O 1
ATOM 701 N N . LEU A 1 92 ? 0.924 0.664 16.109 1 67.12 92 LEU A N 1
ATOM 702 C CA . LEU A 1 92 ? -0.359 1.348 16.219 1 67.12 92 LEU A CA 1
ATOM 703 C C . LEU A 1 92 ? -0.573 1.858 17.641 1 67.12 92 LEU A C 1
ATOM 705 O O . LEU A 1 92 ? -0.339 1.13 18.609 1 67.12 92 LEU A O 1
ATOM 709 N N . GLY A 1 93 ? -0.531 3.039 17.953 1 67.5 93 GLY A N 1
ATOM 710 C CA . GLY A 1 93 ? -0.71 3.68 19.25 1 67.5 93 GLY A CA 1
ATOM 711 C C . GLY A 1 93 ? 0.339 4.734 19.547 1 67.5 93 GLY A C 1
ATOM 712 O O . GLY A 1 93 ? 0.229 5.473 20.531 1 67.5 93 GLY A O 1
ATOM 713 N N . GLU A 1 94 ? 1.233 4.66 18.938 1 79.75 94 GLU A N 1
ATOM 714 C CA . GLU A 1 94 ? 2.305 5.621 19.188 1 79.75 94 GLU A CA 1
ATOM 715 C C . GLU A 1 94 ? 2.193 6.824 18.25 1 79.75 94 GLU A C 1
ATOM 717 O O . GLU A 1 94 ? 3.199 7.449 17.906 1 79.75 94 GLU A O 1
ATOM 722 N N . TRP A 1 95 ? 1.078 7 17.781 1 85.75 95 TRP A N 1
ATOM 723 C CA . TRP A 1 95 ? 0.805 8.141 16.906 1 85.75 95 TRP A CA 1
ATOM 724 C C . TRP A 1 95 ? -0.087 9.156 17.609 1 85.75 95 TRP A C 1
ATOM 726 O O . TRP A 1 95 ? -0.967 8.789 18.391 1 85.75 95 TRP A O 1
ATOM 736 N N . ILE A 1 96 ? 0.179 10.391 17.5 1 81.44 96 ILE A N 1
ATOM 737 C CA . ILE A 1 96 ? -0.639 11.445 18.094 1 81.44 96 ILE A CA 1
ATOM 738 C C . ILE A 1 96 ? -1.414 12.172 17 1 81.44 96 ILE A C 1
ATOM 740 O O . ILE A 1 96 ? -0.904 12.367 15.891 1 81.44 96 ILE A O 1
ATOM 744 N N . HIS A 1 97 ? -2.709 12.414 17.094 1 80 97 HIS A N 1
ATOM 745 C CA . HIS A 1 97 ? -3.555 13.219 16.219 1 80 97 HIS A CA 1
ATOM 746 C C . HIS A 1 97 ? -3.809 14.602 16.812 1 80 97 HIS A C 1
ATOM 748 O O . HIS A 1 97 ? -3.924 14.75 18.031 1 80 97 HIS A O 1
ATOM 754 N N . TYR A 1 98 ? -3.393 15.531 16.094 1 65.12 98 TYR A N 1
ATOM 755 C CA . TYR A 1 98 ? -3.82 16.812 16.641 1 65.12 98 TYR A CA 1
ATOM 756 C C . TYR A 1 98 ? -5.203 17.188 16.125 1 65.12 98 TYR A C 1
ATOM 758 O O . TYR A 1 98 ? -5.555 16.875 14.984 1 65.12 98 TYR A O 1
ATOM 766 N N . MET B 1 1 ? 6.836 14.625 -25.5 1 19.17 1 MET B N 1
ATOM 767 C CA . MET B 1 1 ? 6.09 14.555 -24.234 1 19.17 1 MET B CA 1
ATOM 768 C C . MET B 1 1 ? 6 13.117 -23.734 1 19.17 1 MET B C 1
ATOM 770 O O . MET B 1 1 ? 5.523 12.234 -24.453 1 19.17 1 MET B O 1
ATOM 774 N N . GLU B 1 2 ? 7.152 12.625 -23.219 1 22.56 2 GLU B N 1
ATOM 775 C CA . GLU B 1 2 ? 7.5 11.25 -22.891 1 22.56 2 GLU B CA 1
ATOM 776 C C . GLU B 1 2 ? 6.516 10.656 -21.875 1 22.56 2 GLU B C 1
ATOM 778 O O . GLU B 1 2 ? 6.23 11.266 -20.844 1 22.56 2 GLU B O 1
ATOM 783 N N . PHE B 1 3 ? 5.535 10.219 -22.5 1 23.36 3 PHE B N 1
ATOM 784 C CA . PHE B 1 3 ? 4.637 9.445 -21.656 1 23.36 3 PHE B CA 1
ATOM 785 C C . PHE B 1 3 ? 5.426 8.492 -20.75 1 23.36 3 PHE B C 1
ATOM 787 O O . PHE B 1 3 ? 6.121 7.602 -21.25 1 23.36 3 PHE B O 1
ATOM 794 N N . LEU B 1 4 ? 6.352 8.992 -20 1 28.97 4 LEU B N 1
ATOM 795 C CA . LEU B 1 4 ? 7.086 8.094 -19.109 1 28.97 4 LEU B CA 1
ATOM 796 C C . LEU B 1 4 ? 6.133 7.152 -18.375 1 28.97 4 LEU B C 1
ATOM 798 O O . LEU B 1 4 ? 5.234 7.605 -17.672 1 28.97 4 LEU B O 1
ATOM 802 N N . LEU B 1 5 ? 5.605 6.297 -19.094 1 29.92 5 LEU B N 1
ATOM 803 C CA . LEU B 1 5 ? 4.984 5.156 -18.438 1 29.92 5 LEU B CA 1
ATOM 804 C C . LEU B 1 5 ? 5.672 4.852 -17.109 1 29.92 5 LEU B C 1
ATOM 806 O O . LEU B 1 5 ? 5.363 3.85 -16.469 1 29.92 5 LEU B O 1
ATOM 810 N N . ASN B 1 6 ? 6.219 5.688 -16.344 1 35.25 6 ASN B N 1
ATOM 811 C CA . ASN B 1 6 ? 6.992 4.988 -15.312 1 35.25 6 ASN B CA 1
ATOM 812 C C . ASN B 1 6 ? 6.164 3.904 -14.633 1 35.25 6 ASN B C 1
ATOM 814 O O . ASN B 1 6 ? 5.074 4.176 -14.125 1 35.25 6 ASN B O 1
ATOM 818 N N . PRO B 1 7 ? 5.98 2.744 -15.07 1 40.53 7 PRO B N 1
ATOM 819 C CA . PRO B 1 7 ? 5.332 1.565 -14.492 1 40.53 7 PRO B CA 1
ATOM 820 C C . PRO B 1 7 ? 5.027 1.73 -13 1 40.53 7 PRO B C 1
ATOM 822 O O . PRO B 1 7 ? 4.691 0.754 -12.328 1 40.53 7 PRO B O 1
ATOM 825 N N . GLY B 1 8 ? 5.469 2.721 -12.25 1 42.75 8 GLY B N 1
ATOM 826 C CA . GLY B 1 8 ? 5.832 2.977 -10.867 1 42.75 8 GLY B CA 1
ATOM 827 C C . GLY B 1 8 ? 4.668 2.836 -9.906 1 42.75 8 GLY B C 1
ATOM 828 O O . GLY B 1 8 ? 3.52 2.689 -10.328 1 42.75 8 GLY B O 1
ATOM 829 N N . HIS B 1 9 ? 5.082 2.92 -8.547 1 52.78 9 HIS B N 1
ATOM 830 C CA . HIS B 1 9 ? 4.84 2.984 -7.109 1 52.78 9 HIS B CA 1
ATOM 831 C C . HIS B 1 9 ? 3.895 4.129 -6.762 1 52.78 9 HIS B C 1
ATOM 833 O O . HIS B 1 9 ? 4.27 5.051 -6.035 1 52.78 9 HIS B O 1
ATOM 839 N N . SER B 1 10 ? 2.854 4.258 -7.723 1 58.19 10 SER B N 1
ATOM 840 C CA . SER B 1 10 ? 2.004 5.406 -7.422 1 58.19 10 SER B CA 1
ATOM 841 C C . SER B 1 10 ? 0.565 4.977 -7.16 1 58.19 10 SER B C 1
ATOM 843 O O . SER B 1 10 ? 0.131 3.922 -7.629 1 58.19 10 SER B O 1
ATOM 845 N N . LEU B 1 11 ? -0.025 5.508 -6.219 1 66.06 11 LEU B N 1
ATOM 846 C CA . LEU B 1 11 ? -1.474 5.52 -6.051 1 66.06 11 LEU B CA 1
ATOM 847 C C . LEU B 1 11 ? -2.096 6.719 -6.754 1 66.06 11 LEU B C 1
ATOM 849 O O . LEU B 1 11 ? -2.16 7.812 -6.191 1 66.06 11 LEU B O 1
ATOM 853 N N . GLY B 1 12 ? -2.66 6.484 -7.938 1 73.5 12 GLY B N 1
ATOM 854 C CA . GLY B 1 12 ? -3.115 7.633 -8.703 1 73.5 12 GLY B CA 1
ATOM 855 C C . GLY B 1 12 ? -1.997 8.594 -9.055 1 73.5 12 GLY B C 1
ATOM 856 O O . GLY B 1 12 ? -0.972 8.188 -9.609 1 73.5 12 GLY B O 1
ATOM 857 N N . PRO B 1 13 ? -2.271 9.898 -8.742 1 80.69 13 PRO B N 1
ATOM 858 C CA . PRO B 1 13 ? -1.275 10.938 -9.031 1 80.69 13 PRO B CA 1
ATOM 859 C C . PRO B 1 13 ? -0.175 11.008 -7.977 1 80.69 13 PRO B C 1
ATOM 861 O O . PRO B 1 13 ? 0.783 11.773 -8.133 1 80.69 13 PRO B O 1
ATOM 864 N N . ILE B 1 14 ? -0.238 10.25 -6.965 1 88.44 14 ILE B N 1
ATOM 865 C CA . ILE B 1 14 ? 0.702 10.32 -5.852 1 88.44 14 ILE B CA 1
ATOM 866 C C . ILE B 1 14 ? 1.845 9.328 -6.078 1 88.44 14 ILE B C 1
ATOM 868 O O . ILE B 1 14 ? 1.61 8.148 -6.32 1 88.44 14 ILE B O 1
ATOM 872 N N . LYS B 1 15 ? 3.057 9.859 -5.918 1 87.12 15 LYS B N 1
ATOM 873 C CA . LYS B 1 15 ? 4.242 9.047 -6.176 1 87.12 15 LYS B CA 1
ATOM 874 C C . LYS B 1 15 ? 5.113 8.938 -4.93 1 87.12 15 LYS B C 1
ATOM 876 O O . LYS B 1 15 ? 5.199 9.883 -4.141 1 87.12 15 LYS B O 1
ATOM 881 N N . LEU B 1 16 ? 5.816 7.754 -4.797 1 90.12 16 LEU B N 1
ATOM 882 C CA . LEU B 1 16 ? 6.793 7.613 -3.721 1 90.12 16 LEU B CA 1
ATOM 883 C C . LEU B 1 16 ? 7.863 8.695 -3.814 1 90.12 16 LEU B C 1
ATOM 885 O O . LEU B 1 16 ? 8.234 9.109 -4.914 1 90.12 16 LEU B O 1
ATOM 889 N N . GLY B 1 17 ? 8.266 9.102 -2.707 1 90.81 17 GLY B N 1
ATOM 890 C CA . GLY B 1 17 ? 9.266 10.156 -2.678 1 90.81 17 GLY B CA 1
ATOM 891 C C . GLY B 1 17 ? 8.664 11.547 -2.752 1 90.81 17 GLY B C 1
ATOM 892 O O . GLY B 1 17 ? 9.375 12.539 -2.564 1 90.81 17 GLY B O 1
ATOM 893 N N . SER B 1 18 ? 7.41 11.688 -3.049 1 93.31 18 SER B N 1
ATOM 894 C CA . SER B 1 18 ? 6.742 12.984 -3.08 1 93.31 18 SER B CA 1
ATOM 895 C C . SER B 1 18 ? 6.77 13.656 -1.71 1 93.31 18 SER B C 1
ATOM 897 O O . SER B 1 18 ? 6.836 12.977 -0.684 1 93.31 18 SER B O 1
ATOM 899 N N . LEU B 1 19 ? 6.652 14.961 -1.647 1 96.75 19 LEU B N 1
ATOM 900 C CA . LEU B 1 19 ? 6.645 15.727 -0.407 1 96.75 19 LEU B CA 1
ATOM 901 C C . LEU B 1 19 ? 5.25 15.742 0.21 1 96.75 19 LEU B C 1
ATOM 903 O O . LEU B 1 19 ? 4.25 15.75 -0.509 1 96.75 19 LEU B O 1
ATOM 907 N N . LEU B 1 20 ? 5.219 15.852 1.464 1 97.5 20 LEU B N 1
ATOM 908 C CA . LEU B 1 20 ? 3.953 15.867 2.188 1 97.5 20 LEU B CA 1
ATOM 909 C C . LEU B 1 20 ? 3.035 16.969 1.657 1 97.5 20 LEU B C 1
ATOM 911 O O . LEU B 1 20 ? 1.858 16.719 1.389 1 97.5 20 LEU B O 1
ATOM 915 N N . TRP B 1 21 ? 3.547 18.156 1.524 1 96.69 21 TRP B N 1
ATOM 916 C CA . TRP B 1 21 ? 2.709 19.281 1.103 1 96.69 21 TRP B CA 1
ATOM 917 C C . TRP B 1 21 ? 2.104 19.016 -0.273 1 96.69 21 TRP B C 1
ATOM 919 O O . TRP B 1 21 ? 0.944 19.344 -0.521 1 96.69 21 TRP B O 1
ATOM 929 N N . ASN B 1 22 ? 2.916 18.453 -1.238 1 96.75 22 ASN B N 1
ATOM 930 C CA . ASN B 1 22 ? 2.408 18.094 -2.559 1 96.75 22 ASN B CA 1
ATOM 931 C C . ASN B 1 22 ? 1.248 17.109 -2.467 1 96.75 22 ASN B C 1
ATOM 933 O O . ASN B 1 22 ? 0.214 17.297 -3.109 1 96.75 22 ASN B O 1
ATOM 937 N N . VAL B 1 23 ? 1.415 16.109 -1.645 1 95.75 23 VAL B N 1
ATOM 938 C CA . VAL B 1 23 ? 0.401 15.062 -1.487 1 95.75 23 VAL B CA 1
ATOM 939 C C . VAL B 1 23 ? -0.853 15.664 -0.851 1 95.75 23 VAL B C 1
ATOM 941 O O . VAL B 1 23 ? -1.973 15.359 -1.269 1 95.75 23 VAL B O 1
ATOM 944 N N . LEU B 1 24 ? -0.648 16.484 0.157 1 96.88 24 LEU B N 1
ATOM 945 C CA . LEU B 1 24 ? -1.792 17.141 0.79 1 96.88 24 LEU B CA 1
ATOM 946 C C . LEU B 1 24 ? -2.555 18 -0.213 1 96.88 24 LEU B C 1
ATOM 948 O O . LEU B 1 24 ? -3.787 18.016 -0.206 1 96.88 24 LEU B O 1
ATOM 952 N N . SER B 1 25 ? -1.824 18.703 -1.076 1 96.56 25 SER B N 1
ATOM 953 C CA . SER B 1 25 ? -2.455 19.531 -2.098 1 96.56 25 SER B CA 1
ATOM 954 C C . SER B 1 25 ? -3.297 18.688 -3.051 1 96.56 25 SER B C 1
ATOM 956 O O . SER B 1 25 ? -4.41 19.062 -3.408 1 96.56 25 SER B O 1
ATOM 958 N N . ILE B 1 26 ? -2.758 17.578 -3.463 1 92.81 26 ILE B N 1
ATOM 959 C CA . ILE B 1 26 ? -3.467 16.656 -4.344 1 92.81 26 ILE B CA 1
ATOM 960 C C . ILE B 1 26 ? -4.734 16.156 -3.656 1 92.81 26 ILE B C 1
ATOM 962 O O . ILE B 1 26 ? -5.809 16.141 -4.262 1 92.81 26 ILE B O 1
ATOM 966 N N . LEU B 1 27 ? -4.633 15.75 -2.398 1 93.12 27 LEU B N 1
ATOM 967 C CA . LEU B 1 27 ? -5.754 15.195 -1.653 1 93.12 27 LEU B CA 1
ATOM 968 C C . LEU B 1 27 ? -6.832 16.25 -1.423 1 93.12 27 LEU B C 1
ATOM 970 O O . LEU B 1 27 ? -8.023 15.938 -1.427 1 93.12 27 LEU B O 1
ATOM 974 N N . ARG B 1 28 ? -6.348 17.469 -1.143 1 94.5 28 ARG B N 1
ATOM 975 C CA . ARG B 1 28 ? -7.297 18.562 -0.981 1 94.5 28 ARG B CA 1
ATOM 976 C C . ARG B 1 28 ? -8.102 18.797 -2.258 1 94.5 28 ARG B C 1
ATOM 978 O O . ARG B 1 28 ? -9.289 19.094 -2.201 1 94.5 28 ARG B O 1
ATOM 985 N N . ALA B 1 29 ? -7.445 18.672 -3.391 1 93.19 29 ALA B N 1
ATOM 986 C CA . ALA B 1 29 ? -8.117 18.828 -4.68 1 93.19 29 ALA B CA 1
ATOM 987 C C . ALA B 1 29 ? -9.016 17.641 -4.98 1 93.19 29 ALA B C 1
ATOM 989 O O . ALA B 1 29 ? -9.984 17.75 -5.73 1 93.19 29 ALA B O 1
ATOM 990 N N . ALA B 1 30 ? -8.688 16.516 -4.395 1 90.06 30 ALA B N 1
ATOM 991 C CA . ALA B 1 30 ? -9.422 15.273 -4.641 1 90.06 30 ALA B CA 1
ATOM 992 C C . ALA B 1 30 ? -10.43 15.008 -3.521 1 90.06 30 ALA B C 1
ATOM 994 O O . ALA B 1 30 ? -10.641 13.852 -3.137 1 90.06 30 ALA B O 1
ATOM 995 N N . GLN B 1 31 ? -11.023 15.969 -2.957 1 89.94 31 GLN B N 1
ATOM 996 C CA . GLN B 1 31 ? -11.898 15.836 -1.8 1 89.94 31 GLN B CA 1
ATOM 997 C C . GLN B 1 31 ? -13.133 15.008 -2.139 1 89.94 31 GLN B C 1
ATOM 999 O O . GLN B 1 31 ? -13.734 14.383 -1.258 1 89.94 31 GLN B O 1
ATOM 1004 N N . ALA B 1 32 ? -13.539 14.961 -3.352 1 88.62 32 ALA B N 1
ATOM 1005 C CA . ALA B 1 32 ? -14.711 14.203 -3.783 1 88.62 32 ALA B CA 1
ATOM 1006 C C . ALA B 1 32 ? -14.43 12.703 -3.754 1 88.62 32 ALA B C 1
ATOM 1008 O O . ALA B 1 32 ? -15.344 11.898 -3.541 1 88.62 32 ALA B O 1
ATOM 1009 N N . THR B 1 33 ? -13.219 12.289 -3.92 1 84.5 33 THR B N 1
ATOM 1010 C CA . THR B 1 33 ? -12.867 10.875 -4.051 1 84.5 33 THR B CA 1
ATOM 1011 C C . THR B 1 33 ? -12.195 10.367 -2.779 1 84.5 33 THR B C 1
ATOM 1013 O O . THR B 1 33 ? -12.242 9.172 -2.479 1 84.5 33 THR B O 1
ATOM 1016 N N . CYS B 1 34 ? -11.617 11.266 -2.109 1 88.38 34 CYS B N 1
ATOM 1017 C CA . CYS B 1 34 ? -10.953 10.938 -0.853 1 88.38 34 CYS B CA 1
ATOM 1018 C C . CYS B 1 34 ? -11.562 11.719 0.306 1 88.38 34 CYS B C 1
ATOM 1020 O O . CYS B 1 34 ? -11.43 12.945 0.369 1 88.38 34 CYS B O 1
ATOM 1022 N N . LYS B 1 35 ? -12.109 10.969 1.122 1 89.62 35 LYS B N 1
ATOM 1023 C CA . LYS B 1 35 ? -12.773 11.633 2.244 1 89.62 35 LYS B CA 1
ATOM 1024 C C . LYS B 1 35 ? -12.07 11.312 3.561 1 89.62 35 LYS B C 1
ATOM 1026 O O . LYS B 1 35 ? -11.484 10.234 3.711 1 89.62 35 LYS B O 1
ATOM 1031 N N . HIS B 1 36 ? -12.148 12.18 4.531 1 91.62 36 HIS B N 1
ATOM 1032 C CA . HIS B 1 36 ? -11.695 12.023 5.91 1 91.62 36 HIS B CA 1
ATOM 1033 C C . HIS B 1 36 ? -10.195 11.734 5.965 1 91.62 36 HIS B C 1
ATOM 1035 O O . HIS B 1 36 ? -9.781 10.648 6.363 1 91.62 36 HIS B O 1
ATOM 1041 N N . VAL B 1 37 ? -9.508 12.648 5.555 1 93.12 37 VAL B N 1
ATOM 1042 C CA . VAL B 1 37 ? -8.055 12.57 5.582 1 93.12 37 VAL B CA 1
ATOM 1043 C C . VAL B 1 37 ? -7.531 13.031 6.941 1 93.12 37 VAL B C 1
ATOM 1045 O O . VAL B 1 37 ? -7.848 14.133 7.391 1 93.12 37 VAL B O 1
ATOM 1048 N N . GLN B 1 38 ? -6.797 12.203 7.664 1 94.38 38 GLN B N 1
ATOM 1049 C CA . GLN B 1 38 ? -6.219 12.523 8.969 1 94.38 38 GLN B CA 1
ATOM 1050 C C . GLN B 1 38 ? -4.695 12.453 8.922 1 94.38 38 GLN B C 1
ATOM 1052 O O . GLN B 1 38 ? -4.125 11.562 8.289 1 94.38 38 GLN B O 1
ATOM 1057 N N . LEU B 1 39 ? -4.113 13.32 9.516 1 94.69 39 LEU B N 1
ATOM 1058 C CA . LEU B 1 39 ? -2.66 13.375 9.602 1 94.69 39 LEU B CA 1
ATOM 1059 C C . LEU B 1 39 ? -2.189 13.094 11.031 1 94.69 39 LEU B C 1
ATOM 1061 O O . LEU B 1 39 ? -2.68 13.711 11.977 1 94.69 39 LEU B O 1
ATOM 1065 N N . PHE B 1 40 ? -1.259 12.148 11.242 1 94.06 40 PHE B N 1
ATOM 1066 C CA . PHE B 1 40 ? -0.713 11.758 12.539 1 94.06 40 PHE B CA 1
ATOM 1067 C C . PHE B 1 40 ? 0.797 11.969 12.57 1 94.06 40 PHE B C 1
ATOM 1069 O O . PHE B 1 40 ? 1.475 11.812 11.555 1 94.06 40 PHE B O 1
ATOM 1076 N N . TRP B 1 41 ? 1.228 12.297 13.75 1 91.5 41 TRP B N 1
ATOM 1077 C CA . TRP B 1 41 ? 2.662 12.422 13.977 1 91.5 41 TRP B CA 1
ATOM 1078 C C . TRP B 1 41 ? 3.146 11.383 14.977 1 91.5 41 TRP B C 1
ATOM 1080 O O . TRP B 1 41 ? 2.4 10.977 15.875 1 91.5 41 TRP B O 1
ATOM 1090 N N . GLU B 1 42 ? 4.359 10.891 14.703 1 89.38 42 GLU B N 1
ATOM 1091 C CA . GLU B 1 42 ? 4.961 9.977 15.672 1 89.38 42 GLU B CA 1
ATOM 1092 C C . GLU B 1 42 ? 5.105 10.648 17.031 1 89.38 42 GLU B C 1
ATOM 1094 O O . GLU B 1 42 ? 5.617 11.766 17.141 1 89.38 42 GLU B O 1
ATOM 1099 N N . ALA B 1 43 ? 4.68 9.867 18.047 1 85.62 43 ALA B N 1
ATOM 1100 C CA . ALA B 1 43 ? 4.754 10.422 19.391 1 85.62 43 ALA B CA 1
ATOM 1101 C C . ALA B 1 43 ? 6.207 10.617 19.828 1 85.62 43 ALA B C 1
ATOM 1103 O O . ALA B 1 43 ? 7.059 9.766 19.562 1 85.62 43 ALA B O 1
ATOM 1104 N N . GLY B 1 44 ? 6.562 11.625 20.406 1 82.94 44 GLY B N 1
ATOM 1105 C CA . GLY B 1 44 ? 7.867 11.875 21 1 82.94 44 GLY B CA 1
ATOM 1106 C C . GLY B 1 44 ? 8.836 12.547 20.047 1 82.94 44 GLY B C 1
ATOM 1107 O O . GLY B 1 44 ? 9.82 13.156 20.484 1 82.94 44 GLY B O 1
ATOM 1108 N N . LYS B 1 45 ? 8.703 12.312 18.703 1 85.19 45 LYS B N 1
ATOM 1109 C CA . LYS B 1 45 ? 9.578 12.93 17.719 1 85.19 45 LYS B CA 1
ATOM 1110 C C . LYS B 1 45 ? 8.773 13.641 16.625 1 85.19 45 LYS B C 1
ATOM 1112 O O . LYS B 1 45 ? 8.875 13.297 15.445 1 85.19 45 LYS B O 1
ATOM 1117 N N . PRO B 1 46 ? 8.109 14.711 16.984 1 81 46 PRO B N 1
ATOM 1118 C CA . PRO B 1 46 ? 7.184 15.344 16.031 1 81 46 PRO B CA 1
ATOM 1119 C C .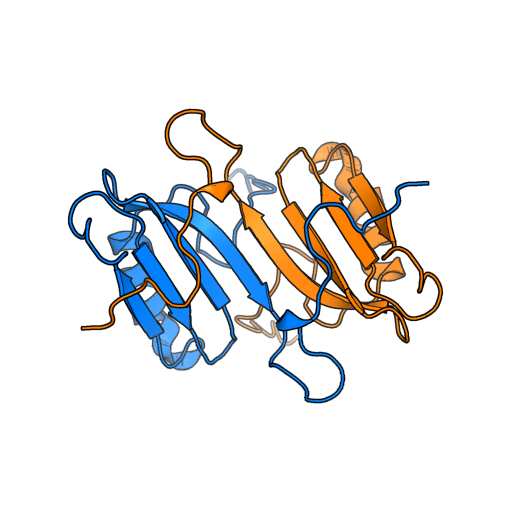 PRO B 1 46 ? 7.902 16.062 14.891 1 81 46 PRO B C 1
ATOM 1121 O O . PRO B 1 46 ? 7.348 16.188 13.805 1 81 46 PRO B O 1
ATOM 1124 N N . ALA B 1 47 ? 9.078 16.5 15.195 1 82.25 47 ALA B N 1
ATOM 1125 C CA . ALA B 1 47 ? 9.773 17.281 14.18 1 82.25 47 ALA B CA 1
ATOM 1126 C C . ALA B 1 47 ? 10.562 16.375 13.242 1 82.25 47 ALA B C 1
ATOM 1128 O O . ALA B 1 47 ? 10.805 16.719 12.078 1 82.25 47 ALA B O 1
ATOM 1129 N N . THR B 1 48 ? 10.945 15.156 13.688 1 89.75 48 THR B N 1
ATOM 1130 C CA . THR B 1 48 ? 11.875 14.344 12.914 1 89.75 48 THR B CA 1
ATOM 1131 C C . THR B 1 48 ? 11.312 12.945 12.688 1 89.75 48 THR B C 1
ATOM 1133 O O . THR B 1 48 ? 11.836 12.18 11.875 1 89.75 48 THR B O 1
ATOM 1136 N N . GLY B 1 49 ? 10.297 12.719 13.375 1 91.31 49 GLY B N 1
ATOM 1137 C CA . GLY B 1 49 ? 9.734 11.383 13.297 1 91.31 49 GLY B CA 1
ATOM 1138 C C . GLY B 1 49 ? 8.836 11.18 12.086 1 91.31 49 GLY B C 1
ATOM 1139 O O . GLY B 1 49 ? 8.688 12.086 11.266 1 91.31 49 GLY B O 1
ATOM 1140 N N . TYR B 1 50 ? 8.266 10.008 11.984 1 93.69 50 TYR B N 1
ATOM 1141 C CA . TYR B 1 50 ? 7.406 9.664 10.859 1 93.69 50 TYR B CA 1
ATOM 1142 C C . TYR B 1 50 ? 6.086 10.422 10.93 1 93.69 50 TYR B C 1
ATOM 1144 O O . TYR B 1 50 ? 5.633 10.797 12.016 1 93.69 50 TYR B O 1
ATOM 1152 N N . LEU B 1 51 ? 5.543 10.742 9.797 1 94.88 51 LEU B N 1
ATOM 1153 C CA . LEU B 1 51 ? 4.191 11.273 9.641 1 94.88 51 LEU B CA 1
ATOM 1154 C C . LEU B 1 51 ? 3.291 10.266 8.938 1 94.88 51 LEU B C 1
ATOM 1156 O O . LEU B 1 51 ? 3.699 9.641 7.949 1 94.88 51 LEU B O 1
ATOM 1160 N N . LEU B 1 52 ? 2.182 10.07 9.484 1 95.31 52 LEU B N 1
ATOM 1161 C CA . LEU B 1 52 ? 1.242 9.109 8.922 1 95.31 52 LEU B CA 1
ATOM 1162 C C . LEU B 1 52 ? -0.045 9.797 8.484 1 95.31 52 LEU B C 1
ATOM 1164 O O . LEU B 1 52 ? -0.694 10.477 9.281 1 95.31 52 LEU B O 1
ATOM 1168 N N . LEU B 1 53 ? -0.385 9.695 7.238 1 95.38 53 LEU B N 1
ATOM 1169 C CA . LEU B 1 53 ? -1.647 10.18 6.695 1 95.38 53 LEU B CA 1
ATOM 1170 C C . LEU B 1 53 ? -2.611 9.023 6.441 1 95.38 53 LEU B C 1
ATOM 1172 O O . LEU B 1 53 ? -2.248 8.039 5.797 1 95.38 53 LEU B O 1
ATOM 1176 N N . ILE B 1 54 ? -3.795 9.062 6.938 1 93.38 54 ILE B N 1
ATOM 1177 C CA . ILE B 1 54 ? -4.781 7.992 6.801 1 93.38 54 ILE B CA 1
ATOM 1178 C C . ILE B 1 54 ? -6.051 8.547 6.156 1 93.38 54 ILE B C 1
ATOM 1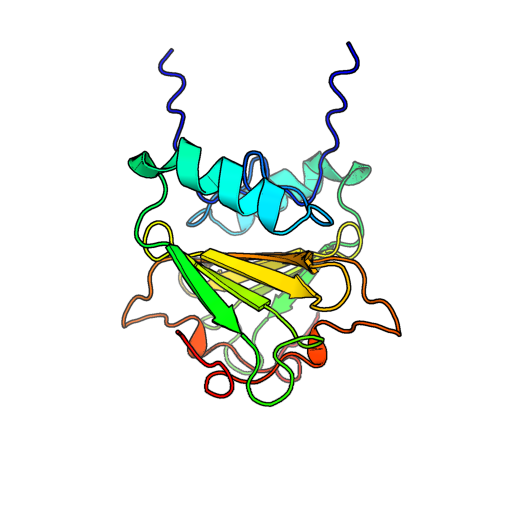180 O O . ILE B 1 54 ? -6.527 9.617 6.535 1 93.38 54 ILE B O 1
ATOM 1184 N N . THR B 1 55 ? -6.504 7.895 5.18 1 91.75 55 THR B N 1
ATOM 1185 C CA . THR B 1 55 ? -7.816 8.203 4.617 1 91.75 55 THR B CA 1
ATOM 1186 C C . THR B 1 55 ? -8.82 7.098 4.949 1 91.75 55 THR B C 1
ATOM 1188 O O . THR B 1 55 ? -8.445 5.93 5.078 1 91.75 55 THR B O 1
ATOM 1191 N N . THR B 1 56 ? -10.039 7.383 5.141 1 89.12 56 THR B N 1
ATOM 1192 C CA . THR B 1 56 ? -11.062 6.402 5.508 1 89.12 56 THR B CA 1
ATOM 1193 C C . THR B 1 56 ? -11.789 5.891 4.27 1 89.12 56 THR B C 1
ATOM 1195 O O . THR B 1 56 ? -12.188 4.727 4.215 1 89.12 56 THR B O 1
ATOM 1198 N N . SER B 1 57 ? -11.945 6.816 3.264 1 85.94 57 SER B N 1
ATOM 1199 C CA . SER B 1 57 ? -12.664 6.453 2.047 1 85.94 57 SER B CA 1
ATOM 1200 C C . SER B 1 57 ? -12.039 7.113 0.821 1 85.94 57 SER B C 1
ATOM 1202 O O . SER B 1 57 ? -12.266 8.297 0.559 1 85.94 57 SER B O 1
ATOM 1204 N N . PRO B 1 58 ? -11.328 6.172 0.142 1 83.25 58 PRO B N 1
ATOM 1205 C CA . PRO B 1 58 ? -10.977 4.777 0.41 1 83.25 58 PRO B CA 1
ATOM 1206 C C . PRO B 1 58 ? -9.953 4.633 1.535 1 83.25 58 PRO B C 1
ATOM 1208 O O . PRO B 1 58 ? -9.227 5.582 1.841 1 83.25 58 PRO B O 1
ATOM 1211 N N . PRO B 1 59 ? -9.945 3.459 2.195 1 89.31 59 PRO B N 1
ATOM 1212 C CA . PRO B 1 59 ? -8.945 3.254 3.246 1 89.31 59 PRO B CA 1
ATOM 1213 C C . PRO B 1 59 ? -7.523 3.195 2.703 1 89.31 59 PRO B C 1
ATOM 1215 O O . PRO B 1 59 ? -7.191 2.297 1.924 1 89.31 59 PRO B O 1
ATOM 1218 N N . ALA B 1 60 ? -6.754 4.113 3.104 1 91.38 60 ALA B N 1
ATOM 1219 C CA . ALA B 1 60 ? -5.371 4.188 2.635 1 91.38 60 ALA B CA 1
ATOM 1220 C C . ALA B 1 60 ? -4.465 4.785 3.703 1 91.38 60 ALA B C 1
ATOM 1222 O O . ALA B 1 60 ? -4.926 5.52 4.582 1 91.38 60 ALA B O 1
ATOM 1223 N N . ARG B 1 61 ? -3.225 4.414 3.582 1 92.94 61 ARG B N 1
ATOM 1224 C CA . ARG B 1 61 ? -2.203 4.934 4.484 1 92.94 61 ARG B CA 1
ATOM 1225 C C . ARG B 1 61 ? -0.97 5.391 3.713 1 92.94 61 ARG B C 1
ATOM 1227 O O . ARG B 1 61 ? -0.464 4.664 2.855 1 92.94 61 ARG B O 1
ATOM 1234 N N . LEU B 1 62 ? -0.552 6.555 4.008 1 94.62 62 LEU B N 1
ATOM 1235 C CA . LEU B 1 62 ? 0.659 7.137 3.438 1 94.62 62 LEU B CA 1
ATOM 1236 C C . LEU B 1 62 ? 1.661 7.488 4.531 1 94.62 62 LEU B C 1
ATOM 1238 O O . LEU B 1 62 ? 1.361 8.289 5.422 1 94.62 62 LEU B O 1
ATOM 1242 N N . LEU B 1 63 ? 2.83 6.895 4.453 1 94.56 63 LEU B N 1
ATOM 1243 C CA . LEU B 1 63 ? 3.865 7.117 5.457 1 94.56 63 LEU B CA 1
ATOM 1244 C C . LEU B 1 63 ? 4.949 8.047 4.922 1 94.56 63 LEU B C 1
ATOM 1246 O O . LEU B 1 63 ? 5.469 7.836 3.824 1 94.56 63 LEU B O 1
ATOM 1250 N N . PHE B 1 64 ? 5.223 9.047 5.699 1 94.94 64 PHE B N 1
ATOM 1251 C CA . PHE B 1 64 ? 6.258 10.008 5.328 1 94.94 64 PHE B CA 1
ATOM 1252 C C . PHE B 1 64 ? 7.391 10 6.348 1 94.94 64 PHE B C 1
ATOM 1254 O O . PHE B 1 64 ? 7.156 9.805 7.543 1 94.94 64 PHE B O 1
ATOM 1261 N N . GLU B 1 65 ? 8.586 10.242 5.855 1 92.75 65 GLU B N 1
ATOM 1262 C CA . GLU B 1 65 ? 9.695 10.492 6.773 1 92.75 65 GLU B CA 1
ATOM 1263 C C . GLU B 1 65 ? 9.664 11.922 7.301 1 92.75 65 GLU B C 1
ATOM 1265 O O . GLU B 1 65 ? 9.164 12.828 6.629 1 92.75 65 GLU B O 1
ATOM 1270 N N . GLY B 1 66 ? 10.078 12.172 8.445 1 93.06 66 GLY B N 1
ATOM 1271 C CA . GLY B 1 66 ? 9.891 13.43 9.148 1 93.06 66 GLY B CA 1
ATOM 1272 C C . GLY B 1 66 ? 10.875 14.508 8.727 1 93.06 66 GLY B C 1
ATOM 1273 O O . GLY B 1 66 ? 10.531 15.688 8.664 1 93.06 66 GLY B O 1
ATOM 1274 N N . VAL B 1 67 ? 12.07 14.18 8.422 1 91.75 67 VAL B N 1
ATOM 1275 C CA . VAL B 1 67 ? 13.117 15.164 8.203 1 91.75 67 VAL B CA 1
ATOM 1276 C C . VAL B 1 67 ? 12.844 15.945 6.922 1 91.75 67 VAL B C 1
ATOM 1278 O O . VAL B 1 67 ? 12.828 17.188 6.93 1 91.75 67 VAL B O 1
ATOM 1281 N N . HIS B 1 68 ? 12.492 15.336 5.852 1 93.56 68 HIS B N 1
ATOM 1282 C CA . HIS B 1 68 ? 12.242 15.984 4.566 1 93.56 68 HIS B CA 1
ATOM 1283 C C . HIS B 1 68 ? 10.789 15.812 4.137 1 93.56 68 HIS B C 1
ATOM 1285 O O . HIS B 1 68 ? 10.391 16.281 3.064 1 93.56 68 HIS B O 1
ATOM 1291 N N . GLN B 1 69 ? 10.031 14.953 5.035 1 94.94 69 GLN B N 1
ATOM 1292 C CA . GLN B 1 69 ? 8.594 14.758 4.832 1 94.94 69 GLN B CA 1
ATOM 1293 C C . GLN B 1 69 ? 8.312 14.164 3.457 1 94.94 69 GLN B C 1
ATOM 1295 O O . GLN B 1 69 ? 7.398 14.617 2.76 1 94.94 69 GLN B O 1
ATOM 1300 N N . ARG B 1 70 ? 9.156 13.289 3.105 1 94.5 70 ARG B N 1
ATOM 1301 C CA . ARG B 1 70 ? 9.008 12.57 1.844 1 94.5 70 ARG B CA 1
ATOM 1302 C C . ARG B 1 70 ? 8.234 11.273 2.041 1 94.5 70 ARG B C 1
ATOM 1304 O O . ARG B 1 70 ? 8.391 10.602 3.062 1 94.5 70 ARG B O 1
ATOM 1311 N N . LEU B 1 71 ? 7.484 10.93 0.987 1 94.25 71 LEU B N 1
ATOM 1312 C CA . LEU B 1 71 ? 6.617 9.758 1.021 1 94.25 71 LEU B CA 1
ATOM 1313 C C . LEU B 1 71 ? 7.441 8.477 0.95 1 94.25 71 LEU B C 1
ATOM 1315 O O . LEU B 1 71 ? 8.234 8.289 0.022 1 94.25 71 LEU B O 1
ATOM 1319 N N . LEU B 1 72 ? 7.281 7.594 1.917 1 93.31 72 LEU B N 1
ATOM 1320 C CA . LEU B 1 72 ? 8.062 6.367 2.008 1 93.31 72 LEU B CA 1
ATOM 1321 C C . LEU B 1 72 ? 7.219 5.156 1.623 1 93.31 72 LEU B C 1
ATOM 1323 O O . LEU B 1 72 ? 7.746 4.172 1.102 1 93.31 72 LEU B O 1
ATOM 1327 N N . LEU B 1 73 ? 5.945 5.25 1.897 1 93 73 LEU B N 1
ATOM 1328 C CA . LEU B 1 73 ? 5.094 4.074 1.738 1 93 73 LEU B CA 1
ATOM 1329 C C . LEU B 1 73 ? 3.67 4.484 1.372 1 93 73 LEU B C 1
ATOM 1331 O O . LEU B 1 73 ? 3.125 5.43 1.942 1 93 73 LEU B O 1
ATOM 1335 N N . ILE B 1 74 ? 3.049 3.83 0.455 1 92.88 74 ILE B N 1
ATOM 1336 C CA . ILE B 1 74 ? 1.643 3.941 0.085 1 92.88 74 ILE B CA 1
ATOM 1337 C C . ILE B 1 74 ? 0.949 2.596 0.282 1 92.88 74 ILE B C 1
ATOM 1339 O O . ILE B 1 74 ? 1.404 1.573 -0.236 1 92.88 74 ILE B O 1
ATOM 1343 N N . GLU B 1 75 ? -0.086 2.609 1.02 1 92.81 75 GLU B N 1
ATOM 1344 C CA . GLU B 1 75 ? -0.857 1.395 1.262 1 92.81 75 GLU B CA 1
ATOM 1345 C C . GLU B 1 75 ? -2.348 1.635 1.047 1 92.81 75 GLU B C 1
ATOM 1347 O O . GLU B 1 75 ? -2.904 2.613 1.55 1 92.81 75 GLU B O 1
ATOM 1352 N N . ALA B 1 76 ? -2.945 0.799 0.291 1 92 76 ALA B N 1
ATOM 1353 C CA . ALA B 1 76 ? -4.395 0.749 0.115 1 92 76 ALA B CA 1
ATOM 1354 C C . ALA B 1 76 ? -4.949 -0.617 0.511 1 92 76 ALA B C 1
ATOM 1356 O O . ALA B 1 76 ? -4.34 -1.649 0.214 1 92 76 ALA B O 1
ATOM 1357 N N . HIS B 1 77 ? -6.031 -0.592 1.197 1 91.44 77 HIS B N 1
ATOM 1358 C CA . HIS B 1 77 ? -6.582 -1.875 1.62 1 91.44 77 HIS B CA 1
ATOM 1359 C C . HIS B 1 77 ? -8.109 -1.862 1.575 1 91.44 77 HIS B C 1
ATOM 1361 O O . HIS B 1 77 ? -8.719 -0.795 1.52 1 91.44 77 HIS B O 1
ATOM 1367 N N . GLN B 1 78 ? -8.594 -3.021 1.48 1 89.19 78 GLN B N 1
ATOM 1368 C CA . GLN B 1 78 ? -10.039 -3.158 1.538 1 89.19 78 GLN B CA 1
ATOM 1369 C C . GLN B 1 78 ? -10.578 -2.779 2.916 1 89.19 78 GLN B C 1
ATOM 1371 O O . GLN B 1 78 ? -9.867 -2.898 3.918 1 89.19 78 GLN B O 1
ATOM 1376 N N . SER B 1 79 ? -11.734 -2.209 2.871 1 86.56 79 SER B N 1
ATOM 1377 C CA . SER B 1 79 ? -12.375 -1.908 4.148 1 86.56 79 SER B CA 1
ATOM 1378 C C . SER B 1 79 ? -12.43 -3.145 5.043 1 86.56 79 SER B C 1
ATOM 1380 O O . SER B 1 79 ? -12.633 -4.258 4.555 1 86.56 79 SER B O 1
ATOM 1382 N N . PRO B 1 80 ? -12.117 -2.945 6.266 1 76.75 80 PRO B N 1
ATOM 1383 C CA . PRO B 1 80 ? -12.117 -4.082 7.188 1 76.75 80 PRO B CA 1
ATOM 1384 C C . PRO B 1 80 ? -13.453 -4.816 7.215 1 76.75 80 PRO B C 1
ATOM 1386 O O . PRO B 1 80 ? -14.516 -4.191 7.105 1 76.75 80 PRO B O 1
ATOM 1389 N N . SER B 1 81 ? -13.406 -6.059 6.902 1 78.38 81 SER B N 1
ATOM 1390 C CA . SER B 1 81 ? -14.555 -6.938 7.066 1 78.38 81 SER B CA 1
ATOM 1391 C C . SER B 1 81 ? -14.367 -7.883 8.25 1 78.38 81 SER B C 1
ATOM 1393 O O . SER B 1 81 ? -13.242 -8.242 8.586 1 78.38 81 SER B O 1
ATOM 1395 N N . PRO B 1 82 ? -15.484 -8.016 9.055 1 71.94 82 PRO B N 1
ATOM 1396 C CA . PRO B 1 82 ? -15.367 -8.883 10.234 1 71.94 82 PRO B C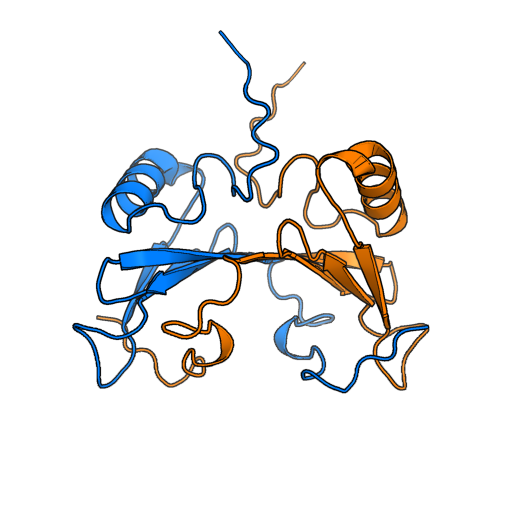A 1
ATOM 1397 C C . PRO B 1 82 ? -14.711 -10.219 9.906 1 71.94 82 PRO B C 1
ATOM 1399 O O . PRO B 1 82 ? -14.07 -10.82 10.773 1 71.94 82 PRO B O 1
ATOM 1402 N N . ASP B 1 83 ? -14.859 -10.789 8.789 1 67.94 83 ASP B N 1
ATOM 1403 C CA . ASP B 1 83 ? -14.406 -12.133 8.438 1 67.94 83 ASP B CA 1
ATOM 1404 C C . ASP B 1 83 ? -12.938 -12.133 8.031 1 67.94 83 ASP B C 1
ATOM 1406 O O . ASP B 1 83 ? -12.281 -13.172 8.062 1 67.94 83 ASP B O 1
ATOM 1410 N N . ARG B 1 84 ? -12.477 -11.109 7.648 1 68.69 84 ARG B N 1
ATOM 1411 C CA . ARG B 1 84 ? -11.102 -11.102 7.168 1 68.69 84 ARG B CA 1
ATOM 1412 C C . ARG B 1 84 ? -10.422 -9.773 7.48 1 68.69 84 ARG B C 1
ATOM 1414 O O . ARG B 1 84 ? -10.102 -9.008 6.574 1 68.69 84 ARG B O 1
ATOM 1421 N N . PRO B 1 85 ? -10.055 -9.508 8.805 1 75.75 85 PRO B N 1
ATOM 1422 C CA . PRO B 1 85 ? -9.32 -8.281 9.133 1 75.75 85 PRO B CA 1
ATOM 1423 C C . PRO B 1 85 ? -7.844 -8.352 8.742 1 75.75 85 PRO B C 1
ATOM 1425 O O . PRO B 1 85 ? -7.195 -9.383 8.953 1 75.75 85 PRO B O 1
ATOM 1428 N N . ILE B 1 86 ? -7.355 -7.414 8.031 1 84.94 86 ILE B N 1
ATOM 1429 C CA . ILE B 1 86 ? -5.953 -7.348 7.637 1 84.94 86 ILE B CA 1
ATOM 1430 C C . ILE B 1 86 ? -5.07 -7.355 8.883 1 84.94 86 ILE B C 1
ATOM 1432 O O . ILE B 1 86 ? -3.926 -7.816 8.844 1 84.94 86 ILE B O 1
ATOM 1436 N N . ALA B 1 87 ? -5.688 -7.008 9.961 1 78.06 87 ALA B N 1
ATOM 1437 C CA . ALA B 1 87 ? -4.953 -6.941 11.219 1 78.06 87 ALA B CA 1
ATOM 1438 C C . ALA B 1 87 ? -4.559 -8.336 11.695 1 78.06 87 ALA B C 1
ATOM 1440 O O . ALA B 1 87 ? -3.65 -8.484 12.516 1 78.06 87 ALA B O 1
ATOM 1441 N N . THR B 1 88 ? -5.215 -9.336 11.188 1 81.38 88 THR B N 1
ATOM 1442 C CA . THR B 1 88 ? -4.953 -10.703 11.641 1 81.38 88 THR B CA 1
ATOM 1443 C C . THR B 1 88 ? -3.891 -11.359 10.766 1 81.38 88 THR B C 1
ATOM 1445 O O . THR B 1 88 ? -3.623 -12.555 10.906 1 81.38 88 THR B O 1
ATOM 1448 N N . CYS B 1 89 ? -3.318 -10.695 9.906 1 84.69 89 CYS B N 1
ATOM 1449 C CA . CYS B 1 89 ? -2.258 -11.219 9.047 1 84.69 89 CYS B CA 1
ATOM 1450 C C . CYS B 1 89 ? -1.032 -11.594 9.875 1 84.69 89 CYS B C 1
ATOM 1452 O O . CYS B 1 89 ? -0.624 -10.852 10.766 1 84.69 89 CYS B O 1
ATOM 1454 N N . PRO B 1 90 ? -0.436 -12.695 9.555 1 79.12 90 PRO B N 1
ATOM 1455 C CA . PRO B 1 90 ? 0.725 -13.148 10.32 1 79.12 90 PRO B CA 1
ATOM 1456 C C . PRO B 1 90 ? 1.913 -12.195 10.219 1 79.12 90 PRO B C 1
ATOM 1458 O O . PRO B 1 90 ? 2.021 -11.445 9.25 1 79.12 90 PRO B O 1
ATOM 1461 N N . ALA B 1 91 ? 2.713 -12.312 11.219 1 76.75 91 ALA B N 1
ATOM 1462 C CA . ALA B 1 91 ? 3.959 -11.547 11.195 1 76.75 91 ALA B CA 1
ATOM 1463 C C . ALA B 1 91 ? 4.93 -12.125 10.164 1 76.75 91 ALA B C 1
ATOM 1465 O O . ALA B 1 91 ? 4.766 -13.258 9.711 1 76.75 91 ALA B O 1
ATOM 1466 N N . LEU B 1 92 ? 5.891 -11.406 9.547 1 70.38 92 LEU B N 1
ATOM 1467 C CA . LEU B 1 92 ? 6.812 -11.742 8.469 1 70.38 92 LEU B CA 1
ATOM 1468 C C . LEU B 1 92 ? 7.434 -13.117 8.688 1 70.38 92 LEU B C 1
ATOM 1470 O O . LEU B 1 92 ? 7.664 -13.867 7.734 1 70.38 92 LEU B O 1
ATOM 1474 N N . GLY B 1 93 ? 7.488 -13.523 9.945 1 68.06 93 GLY B N 1
ATOM 1475 C CA . GLY B 1 93 ? 8.102 -14.797 10.273 1 68.06 93 GLY B CA 1
ATOM 1476 C C . GLY B 1 93 ? 7.145 -15.969 10.148 1 68.06 93 GLY B C 1
ATOM 1477 O O . GLY B 1 93 ? 7.547 -17.125 10.273 1 68.06 93 GLY B O 1
ATOM 1478 N N . GLU B 1 94 ? 6.07 -15.812 9.805 1 80.06 94 GLU B N 1
ATOM 1479 C CA . GLU B 1 94 ? 5.066 -16.875 9.773 1 80.06 94 GLU B CA 1
ATOM 1480 C C . GLU B 1 94 ? 4.617 -17.156 8.336 1 80.06 94 GLU B C 1
ATOM 1482 O O . GLU B 1 94 ? 3.484 -17.578 8.109 1 80.06 94 GLU B O 1
ATOM 1487 N N . TRP B 1 95 ? 5.414 -16.844 7.426 1 85.5 95 TRP B N 1
ATOM 1488 C CA . TRP B 1 95 ? 5.129 -17.094 6.016 1 85.5 95 TRP B CA 1
ATOM 1489 C C . TRP B 1 95 ? 6.055 -18.172 5.457 1 85.5 95 TRP B C 1
ATOM 1491 O O . TRP B 1 95 ? 7.219 -18.25 5.848 1 85.5 95 TRP B O 1
ATOM 1501 N N . ILE B 1 96 ? 5.594 -19.047 4.695 1 81.38 96 ILE B N 1
ATOM 1502 C CA . ILE B 1 96 ? 6.402 -20.094 4.082 1 81.38 96 ILE B CA 1
ATOM 1503 C C . ILE B 1 96 ? 6.551 -19.812 2.586 1 81.38 96 ILE B C 1
ATOM 1505 O O . ILE B 1 96 ? 5.617 -19.344 1.938 1 81.38 96 ILE B O 1
ATOM 1509 N N . HIS B 1 97 ? 7.723 -19.875 1.99 1 80.19 97 HIS B N 1
ATOM 1510 C CA . HIS B 1 97 ? 8.016 -19.781 0.563 1 80.19 97 HIS B CA 1
ATOM 1511 C C . HIS B 1 97 ? 8.266 -21.156 -0.032 1 80.19 97 HIS B C 1
ATOM 1513 O O . HIS B 1 97 ? 8.859 -22.031 0.619 1 80.19 97 HIS B O 1
ATOM 1519 N N . TYR B 1 98 ? 7.449 -21.5 -0.926 1 64.44 98 TYR B N 1
ATOM 1520 C CA . TYR B 1 98 ? 7.867 -22.75 -1.561 1 64.44 98 TYR B CA 1
ATOM 1521 C C . TYR B 1 98 ? 8.836 -22.484 -2.707 1 64.44 98 TYR B C 1
ATOM 1523 O O . TYR B 1 98 ? 8.711 -21.469 -3.408 1 64.44 98 TYR B O 1
#

Foldseek 3Di:
DPPCVVCFPDDPPRGFFDAPVVVVVVCVVVCVQWDDKDKDADPPCRQFAKIWIFTVRQTKIWIAGRPRRTTHDIDGDHDADPVDGPVPDDDDPPDDDD/DPPCVVVDDDDVPRHFFDAPVVVVVVCVVVCVQWDDKDKDADPPCRQFAKIWIFTVRQTKIWIAGRPRRTTHHIDGDHDADPVDGPVPDDDPVPDDDD

InterPro domains:
  IPR005373 Phagosome assembly factor 1 [PF03676] (11-77)

Radius of gyration: 16.85 Å; Cα contacts (8 Å, |Δi|>4): 369; chains: 2; bounding box: 37×43×45 Å

Secondary structure (DSSP, 8-state):
---------EETTEETT-BHHHHHHHHHHTTTTSEEEEEEEETT-TTTS-EEEEEEETEEEEEE-TTT-BEEEEEEEPPP-TTS-GGGSPPTT-EEE-/--------SEETTEETT-BHHHHHHHHHHTTTTSEEEEEEEETT-TTTS-EEEEEEETEEEEEE-TTT-BEEEEEEEPPP-TTS-GGGPPPGGGEEE-

Solvent-accessible surface area (backbone atoms only — not comparable to full-atom values): 10907 Å² total; per-residue (Å²): 132,78,74,68,71,62,80,60,68,21,61,70,93,44,47,68,60,38,39,52,69,60,51,50,51,52,47,63,73,35,46,91,63,42,36,68,76,44,64,29,32,28,58,94,33,70,73,58,25,46,33,40,36,36,30,63,37,62,34,31,40,38,34,22,42,26,76,79,29,27,30,38,32,46,33,32,40,58,74,80,36,97,89,60,46,75,84,71,55,74,61,96,76,43,56,42,72,124,132,76,75,68,61,69,84,59,66,23,60,75,93,43,47,67,60,38,41,50,68,61,51,49,51,53,47,63,74,35,47,92,62,42,37,70,76,44,64,30,32,28,58,95,33,71,74,57,25,45,34,41,35,38,31,65,39,61,36,32,40,38,34,21,40,28,78,78,26,28,30,39,32,45,34,34,39,59,73,79,38,96,88,60,46,74,83,71,56,72,59,88,84,41,52,41,71,126

Sequence (196 aa):
MEFLLNPGHSLGPIKLGSLLWNVLSILRAAQATCKHVQLFWEAGKPATGYLLLITTSPPARLLFEGVHQRLLLIEAHQSPSPDRPIATCPALGEWIHYMEFLLNPGHSLGPIKLGSLLWNVLSILRAAQATCKHVQLFWEAGKPATGYLLLITTSPPARLLFEGVHQRLLLIEAHQSPSPDRPIATCPALGEWIHY

Nearest PDB structures (foldseek):
  4exr-assembly1_A-2  TM=5.710E-01  e=6.672E-01  Clostridioides difficile 630
  5o3w-assembly4_D  TM=7.216E-01  e=8.669E+00  Gypsophila vaccaria
  5o3w-assembly1_A  TM=7.211E-01  e=8.669E+00  Gypsophila vaccaria
  7z5s-assembly1_AAA  TM=4.754E-01  e=3.834E+00  Clostridium botulinum
  4exr-assembly1_A-2  TM=5.305E-01  e=6.067E-01  Clostridioides difficile 630